Protein AF-A0AAN8WK18-F1 (afdb_monomer)

Foldseek 3Di:
DLVVLLVLQLVLLLQLFFFLQSVLQALQLQQDQDQALVSLVRGGPCSVVPSVVSCVVVVVVVNDCVVNVVSVVVLSVQVSQLRDPPDCDPPPCVQFFRHVQQVLLCSFAALQSGSAQSGRGTSPVCVVVVRHDGDDPPADGGTGHPPHDLFQFSVCSRPVSVVVLQVCLVPDPDVVQSVLSRTAHVQDDVPAPRNGDSVPRDGDGDDDDRPDQDWFVVLVVLLVLLLVLLVVLVVLVPPDPPDDPVLVVVSVVLSSLSSRLNRVLSVDDVCSLVSLLVSLVVQLVCCVVPNRPDPVSSVSNNVSSVVVNVCSVPPVCNTDPPPDD

Radius of gyration: 22.49 Å; Cα contacts (8 Å, |Δi|>4): 413; chains: 1; bounding box: 60×43×59 Å

Organism: Halocaridina rubra (NCBI:txid373956)

Secondary structure (DSSP, 8-state):
-HHHHHHHHHHHHHHHHHSHHHHHHHHHHHT-SS-SGGGGG---GGGHHHHGGGGHHHHHTT--HHHHHHHHHHHHHHHHHHS-SS----GGGGGTB--HHHHHHHTB-STTTTT----SSBTHHHHHTT---PPPTTPPPPBS-SS------HHHHHHHHHHHHHHHHHTSSSHHHHHHHHHS-TT--TTS-TT--GGGS----SPP--------HHHHHHHHHHHHHHHHHHHHHTT-TTS-HHHHHHHHHHHHHHHHHHHHHHH--TTHHHHHHHHHHHHHHHHHHS--S-HHHHHHHHHHHHHHHHHHHH-GGGTS-----

Nearest PDB structures (foldseek):
  3kav-assembly1_A  TM=7.069E-01  e=5.601E-01  Pseudomonas aeruginosa
  3kaw-assembly1_A  TM=7.123E-01  e=1.468E+00  Pseudomonas aeruginosa
  5fig-assembly2_F-2  TM=6.878E-01  e=2.317E+00  Bacillus subtilis
  4zsz-assembly1_A  TM=7.234E-01  e=2.838E+00  Aquifex aeolicus VF5
  4zsx-assembly1_B  TM=6.504E-01  e=2.203E+00  Aquifex aeolicus VF5

Structure (mmCIF, N/CA/C/O backbone):
data_AF-A0AAN8WK18-F1
#
_entry.id   AF-A0AAN8WK18-F1
#
loop_
_atom_site.group_PDB
_atom_site.id
_atom_site.type_symbol
_atom_site.label_atom_id
_atom_site.label_alt_id
_atom_site.label_comp_id
_atom_site.label_asym_id
_atom_site.label_entity_id
_atom_site.label_seq_id
_atom_site.pdbx_PDB_ins_code
_atom_site.Cartn_x
_atom_site.Cartn_y
_atom_site.Cartn_z
_atom_site.occupancy
_atom_site.B_iso_or_equiv
_atom_site.auth_seq_id
_atom_site.auth_comp_id
_atom_site.auth_asym_id
_atom_site.auth_atom_id
_atom_site.pdbx_PDB_model_num
ATOM 1 N N . MET A 1 1 ? -25.061 -7.522 -7.056 1.00 82.50 1 MET A N 1
ATOM 2 C CA . MET A 1 1 ? -23.681 -8.014 -7.267 1.00 82.50 1 MET A CA 1
ATOM 3 C C . MET A 1 1 ? -22.641 -7.075 -6.679 1.00 82.50 1 MET A C 1
ATOM 5 O O . MET A 1 1 ? -22.020 -7.495 -5.720 1.00 82.50 1 MET A O 1
ATOM 9 N N . VAL A 1 2 ? -22.510 -5.818 -7.133 1.00 87.38 2 VAL A N 1
ATOM 10 C CA . VAL A 1 2 ? -21.550 -4.841 -6.555 1.00 87.38 2 VAL A CA 1
ATOM 11 C C . VAL A 1 2 ? -21.625 -4.771 -5.025 1.00 87.38 2 VAL A C 1
ATOM 13 O O . VAL A 1 2 ? -20.611 -4.943 -4.373 1.00 87.38 2 VAL A O 1
ATOM 16 N N . VAL A 1 3 ? -22.829 -4.650 -4.455 1.00 92.56 3 VAL A N 1
ATOM 17 C CA . VAL A 1 3 ? -23.047 -4.630 -2.994 1.00 92.56 3 VAL A CA 1
ATOM 18 C C . VAL A 1 3 ? -22.490 -5.875 -2.285 1.00 92.56 3 VAL A C 1
ATOM 20 O O . VAL A 1 3 ? -21.873 -5.754 -1.238 1.00 92.56 3 VAL A O 1
ATOM 23 N N . LEU A 1 4 ? -22.671 -7.072 -2.856 1.00 92.31 4 LEU A N 1
ATOM 24 C CA . LEU A 1 4 ? -22.190 -8.322 -2.250 1.00 92.31 4 LEU A CA 1
ATOM 25 C C . LEU A 1 4 ? -20.666 -8.446 -2.328 1.00 92.31 4 LEU A C 1
ATOM 27 O O . LEU A 1 4 ? -20.038 -8.936 -1.395 1.00 92.31 4 LEU A O 1
ATOM 31 N N . VAL A 1 5 ? -20.067 -8.008 -3.438 1.00 91.56 5 VAL A N 1
ATOM 32 C CA . VAL A 1 5 ? -18.609 -8.034 -3.576 1.00 91.56 5 VAL A CA 1
ATOM 33 C C . VAL A 1 5 ? -17.969 -6.953 -2.697 1.00 91.56 5 VAL A C 1
ATOM 35 O O . VAL A 1 5 ? -16.968 -7.231 -2.048 1.00 91.56 5 VAL A O 1
ATOM 38 N N . ASP A 1 6 ? -18.576 -5.769 -2.572 1.00 95.19 6 ASP A N 1
ATOM 39 C CA . ASP A 1 6 ? -18.121 -4.732 -1.635 1.00 95.19 6 ASP A CA 1
ATOM 40 C C . ASP A 1 6 ? -18.262 -5.179 -0.169 1.00 95.19 6 ASP A C 1
ATOM 42 O O . ASP A 1 6 ? -17.398 -4.889 0.650 1.00 95.19 6 ASP A O 1
ATOM 46 N N . PHE A 1 7 ? -19.281 -5.981 0.156 1.00 95.62 7 PHE A N 1
ATOM 47 C CA . PHE A 1 7 ? -19.391 -6.629 1.466 1.00 95.62 7 PHE A CA 1
ATOM 48 C C . PHE A 1 7 ? -18.229 -7.599 1.739 1.00 95.62 7 PHE A C 1
ATOM 50 O O . PHE A 1 7 ? -17.657 -7.593 2.828 1.00 95.62 7 PHE A O 1
ATOM 57 N N . GLY A 1 8 ? -17.836 -8.406 0.745 1.00 94.56 8 GLY A N 1
ATOM 58 C CA . GLY A 1 8 ? -16.630 -9.239 0.831 1.00 94.56 8 GLY A CA 1
ATOM 59 C C . GLY A 1 8 ? -15.359 -8.401 1.017 1.00 94.56 8 GLY A C 1
ATOM 60 O O . GLY A 1 8 ? -14.510 -8.741 1.843 1.00 94.56 8 GLY A O 1
ATOM 61 N N . PHE A 1 9 ? -15.263 -7.266 0.315 1.00 94.81 9 PHE A N 1
ATOM 62 C CA . PHE A 1 9 ? -14.180 -6.301 0.502 1.00 94.81 9 PHE A CA 1
ATOM 63 C C . PHE A 1 9 ? -14.153 -5.742 1.929 1.00 94.81 9 PHE A C 1
ATOM 65 O O . PHE A 1 9 ? -13.082 -5.728 2.526 1.00 94.81 9 PHE A O 1
ATOM 72 N N . TYR A 1 10 ? -15.294 -5.341 2.501 1.00 97.44 10 TYR A N 1
ATOM 73 C CA . TYR A 1 10 ? -15.369 -4.829 3.875 1.00 97.44 10 TYR A CA 1
ATOM 74 C C . TYR A 1 10 ? -14.761 -5.815 4.879 1.00 97.44 10 TYR A C 1
ATOM 76 O O . TYR A 1 10 ? -13.916 -5.433 5.685 1.00 97.44 10 TYR A O 1
ATOM 84 N N . TRP A 1 11 ? -15.128 -7.098 4.801 1.00 97.69 11 TRP A N 1
ATOM 85 C CA . TRP A 1 11 ? -14.583 -8.113 5.707 1.00 97.69 11 TRP A CA 1
ATOM 86 C C . TRP A 1 11 ? -13.100 -8.376 5.485 1.00 97.69 11 TRP A C 1
ATOM 88 O O . TRP A 1 11 ? -12.358 -8.525 6.455 1.00 97.69 11 TRP A O 1
ATOM 98 N N . PHE A 1 12 ? -12.659 -8.396 4.227 1.00 96.38 12 PHE A N 1
ATOM 99 C CA . PHE A 1 12 ? -11.240 -8.496 3.914 1.00 96.38 12 PHE A CA 1
ATOM 100 C C . PHE A 1 12 ? -10.449 -7.314 4.485 1.00 96.38 12 PHE A C 1
ATOM 102 O O . PHE A 1 12 ? -9.386 -7.497 5.081 1.00 96.38 12 PHE A O 1
ATOM 109 N N . HIS A 1 13 ? -10.968 -6.103 4.310 1.00 97.50 13 HIS A N 1
A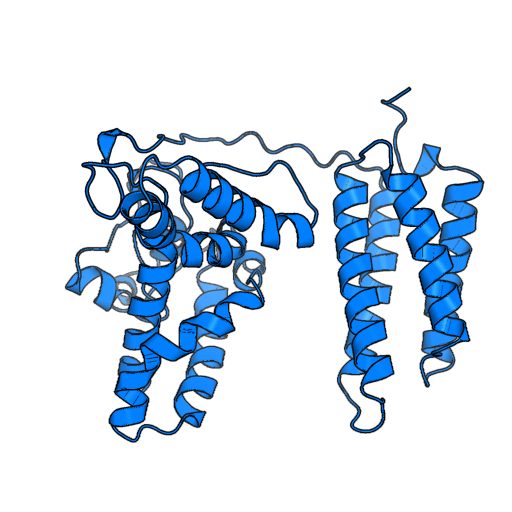TOM 110 C CA . HIS A 1 13 ? -10.314 -4.884 4.743 1.00 97.50 13 HIS A CA 1
ATOM 111 C C . HIS A 1 13 ? -10.273 -4.788 6.267 1.00 97.50 13 HIS A C 1
ATOM 113 O O . HIS A 1 13 ? -9.202 -4.602 6.830 1.00 97.50 13 HIS A O 1
ATOM 119 N N . ARG A 1 14 ? -11.389 -5.066 6.946 1.00 98.25 14 ARG A N 1
ATOM 120 C CA . ARG A 1 14 ? -11.438 -5.185 8.407 1.00 98.25 14 ARG A CA 1
ATOM 121 C C . ARG A 1 14 ? -10.433 -6.207 8.933 1.00 98.25 14 ARG A C 1
ATOM 123 O O . ARG A 1 14 ? -9.649 -5.901 9.826 1.00 98.25 14 ARG A O 1
ATOM 130 N N . ALA A 1 15 ? -10.398 -7.406 8.351 1.00 98.06 15 ALA A N 1
ATOM 131 C CA . ALA A 1 15 ? -9.419 -8.421 8.727 1.00 98.06 15 ALA A CA 1
ATOM 132 C C . ALA A 1 15 ? -7.975 -7.950 8.477 1.00 98.06 15 ALA A C 1
ATOM 134 O O . ALA A 1 15 ? -7.084 -8.270 9.254 1.00 98.06 15 ALA A O 1
ATOM 135 N N . SER A 1 16 ? -7.744 -7.141 7.442 1.00 97.75 16 SER A N 1
ATOM 136 C CA . SER A 1 16 ? -6.437 -6.541 7.151 1.00 97.75 16 SER A CA 1
ATOM 137 C C . SER A 1 16 ? -5.967 -5.516 8.180 1.00 97.75 16 SER A C 1
ATOM 139 O O . SER A 1 16 ? -4.784 -5.211 8.196 1.00 97.75 16 SER A O 1
ATOM 141 N N . HIS A 1 17 ? -6.843 -5.026 9.052 1.00 97.69 17 HIS A N 1
ATOM 142 C CA . HIS A 1 17 ? -6.483 -4.168 10.186 1.00 97.69 17 HIS A CA 1
ATOM 143 C C . HIS A 1 17 ? -6.485 -4.937 11.515 1.00 97.69 17 HIS A C 1
ATOM 145 O O . HIS A 1 17 ? -5.613 -4.738 12.357 1.00 97.69 17 HIS A O 1
ATOM 151 N N . GLU A 1 18 ? -7.393 -5.903 11.677 1.00 97.75 18 GLU A N 1
ATOM 152 C CA . GLU A 1 18 ? -7.595 -6.622 12.943 1.00 97.75 18 GLU A CA 1
ATOM 153 C C . GLU A 1 18 ? -6.814 -7.951 13.055 1.00 97.75 18 GLU A C 1
ATOM 155 O O . GLU A 1 18 ? -6.839 -8.583 14.112 1.00 97.75 18 GLU A O 1
ATOM 160 N N . ILE A 1 19 ? -6.105 -8.396 12.010 1.00 97.94 19 ILE A N 1
ATOM 161 C CA . ILE A 1 19 ? -5.273 -9.618 11.998 1.00 97.94 19 ILE A CA 1
ATOM 162 C C . ILE A 1 19 ? -3.821 -9.248 11.685 1.00 97.94 19 ILE A C 1
ATOM 164 O O . ILE A 1 19 ? -3.534 -8.728 10.608 1.00 97.94 19 ILE A O 1
ATOM 168 N N . MET A 1 20 ? -2.885 -9.583 12.581 1.00 97.38 20 MET A N 1
ATOM 169 C CA . MET A 1 20 ? -1.475 -9.170 12.497 1.00 97.38 20 MET A CA 1
ATOM 170 C C . MET A 1 20 ? -0.812 -9.516 11.159 1.00 97.38 20 MET A C 1
ATOM 172 O O . MET A 1 20 ? -0.135 -8.667 10.583 1.00 97.38 20 MET A O 1
ATOM 176 N N . ILE A 1 21 ? -0.993 -10.734 10.635 1.00 96.31 21 ILE A N 1
ATOM 177 C CA . ILE A 1 21 ? -0.343 -11.122 9.372 1.00 96.31 21 ILE A CA 1
ATOM 178 C C . ILE A 1 21 ? -0.911 -10.377 8.156 1.00 96.31 21 ILE A C 1
ATOM 180 O O . ILE A 1 21 ? -0.169 -10.059 7.228 1.00 96.31 21 ILE A O 1
ATOM 184 N N . LEU A 1 22 ? -2.211 -10.067 8.166 1.00 97.38 22 LEU A N 1
ATOM 185 C CA . LEU A 1 22 ? -2.843 -9.312 7.087 1.00 97.38 22 LEU A CA 1
ATOM 186 C C . LEU A 1 22 ? -2.483 -7.829 7.194 1.00 97.38 22 LEU A C 1
ATOM 188 O O . LEU A 1 22 ? -2.150 -7.217 6.180 1.00 97.38 22 LEU A O 1
ATOM 192 N N . TRP A 1 23 ? -2.422 -7.289 8.413 1.00 97.56 23 TRP A N 1
ATOM 193 C CA . TRP A 1 23 ? -1.908 -5.949 8.676 1.00 97.56 23 TRP A CA 1
ATOM 194 C C . TRP A 1 23 ? -0.456 -5.796 8.241 1.00 97.56 23 TRP A C 1
ATOM 196 O O . TRP A 1 23 ? -0.131 -4.824 7.569 1.00 97.56 23 TRP A O 1
ATOM 206 N N . ALA A 1 24 ? 0.407 -6.779 8.507 1.00 96.25 24 ALA A N 1
ATOM 207 C CA . ALA A 1 24 ? 1.808 -6.743 8.086 1.00 96.25 24 ALA A CA 1
ATOM 208 C C . ALA A 1 24 ? 1.987 -6.548 6.566 1.00 96.25 24 ALA A C 1
ATOM 210 O O . ALA A 1 24 ? 2.988 -5.976 6.126 1.00 96.25 24 ALA A O 1
ATOM 211 N N . ILE A 1 25 ? 1.003 -6.987 5.780 1.00 95.56 25 ILE A N 1
ATOM 212 C CA . ILE A 1 25 ? 0.939 -6.829 4.324 1.00 95.56 25 ILE A CA 1
ATOM 213 C C . ILE A 1 25 ? 0.237 -5.520 3.944 1.00 95.56 25 ILE A C 1
ATOM 215 O O . ILE A 1 25 ? 0.695 -4.794 3.061 1.00 95.56 25 ILE A O 1
ATOM 219 N N . HIS A 1 26 ? -0.882 -5.216 4.597 1.00 96.81 26 HIS A N 1
ATOM 220 C CA . HIS A 1 26 ? -1.735 -4.081 4.265 1.00 96.81 26 HIS A CA 1
ATOM 221 C C . HIS A 1 26 ? -1.141 -2.732 4.689 1.00 96.81 26 HIS A C 1
ATOM 223 O O . HIS A 1 26 ? -1.307 -1.746 3.976 1.00 96.81 26 HIS A O 1
ATOM 229 N N . GLN A 1 27 ? -0.360 -2.694 5.770 1.00 96.31 27 GLN A N 1
ATOM 230 C CA . GLN A 1 27 ? 0.292 -1.494 6.306 1.00 96.31 27 GLN A CA 1
ATOM 231 C C . GLN A 1 27 ? 1.123 -0.726 5.271 1.00 96.31 27 GLN A C 1
ATOM 233 O O . GLN A 1 27 ? 1.235 0.491 5.372 1.00 96.31 27 GLN A O 1
ATOM 238 N N . VAL A 1 28 ? 1.630 -1.390 4.222 1.00 95.69 28 VAL A N 1
ATOM 239 C CA . VAL A 1 28 ? 2.312 -0.722 3.100 1.00 95.69 28 VAL A CA 1
ATOM 240 C C . VAL A 1 28 ? 1.459 0.420 2.543 1.00 95.69 28 VAL A C 1
ATOM 242 O O . VAL A 1 28 ? 1.994 1.474 2.220 1.00 95.69 28 VAL A O 1
ATOM 245 N N . HIS A 1 29 ? 0.142 0.243 2.488 1.00 95.75 29 HIS A N 1
ATOM 246 C CA . HIS A 1 29 ? -0.813 1.266 2.076 1.00 95.75 29 HIS A CA 1
ATOM 247 C C . HIS A 1 29 ? -0.905 2.440 3.062 1.00 95.75 29 HIS A C 1
ATOM 249 O O . HIS A 1 29 ? -0.938 3.599 2.655 1.00 95.75 29 HIS A O 1
ATOM 255 N N . HIS A 1 30 ? -0.863 2.146 4.361 1.00 95.94 30 HIS A N 1
ATOM 256 C CA . HIS A 1 30 ? -1.010 3.120 5.446 1.00 95.94 30 HIS A CA 1
ATOM 257 C C . HIS A 1 30 ? 0.281 3.834 5.848 1.00 95.94 30 HIS A C 1
ATOM 259 O O . HIS A 1 30 ? 0.226 4.868 6.494 1.00 95.94 30 HIS A O 1
ATOM 265 N N . THR A 1 31 ? 1.451 3.325 5.468 1.00 93.62 31 THR A N 1
ATOM 266 C CA . THR A 1 31 ? 2.756 3.893 5.869 1.00 93.62 31 THR A CA 1
ATOM 267 C C . THR A 1 31 ? 3.070 5.271 5.286 1.00 93.62 31 THR A C 1
ATOM 269 O O . THR A 1 31 ? 4.119 5.821 5.607 1.00 93.62 31 THR A O 1
ATOM 272 N N . SER A 1 32 ? 2.250 5.828 4.391 1.00 91.69 32 SER A N 1
ATOM 273 C CA . SER A 1 32 ? 2.487 7.182 3.879 1.00 91.69 32 SER A CA 1
ATOM 274 C C . SER A 1 32 ? 2.138 8.209 4.946 1.00 91.69 32 SER A C 1
ATOM 276 O O . SER A 1 32 ? 1.024 8.200 5.459 1.00 91.69 32 SER A O 1
ATOM 278 N N . GLU A 1 33 ? 3.078 9.095 5.258 1.00 91.50 33 GLU A N 1
ATOM 279 C CA . GLU A 1 33 ? 2.846 10.207 6.189 1.00 91.50 33 GLU A CA 1
ATOM 280 C C . GLU A 1 33 ? 2.206 11.411 5.482 1.00 91.50 33 GLU A C 1
ATOM 282 O O . GLU A 1 33 ? 1.573 12.235 6.131 1.00 91.50 33 GLU A O 1
ATOM 287 N N . ASP A 1 34 ? 2.295 11.459 4.149 1.00 89.50 34 ASP A N 1
ATOM 288 C CA . ASP A 1 34 ? 1.541 12.381 3.300 1.00 89.50 34 ASP A CA 1
ATOM 289 C C . ASP A 1 34 ? 0.261 11.712 2.791 1.00 89.50 34 ASP A C 1
ATOM 291 O O . ASP A 1 34 ? 0.303 10.571 2.312 1.00 89.50 34 ASP A O 1
ATOM 295 N N . PHE A 1 35 ? -0.867 12.429 2.807 1.00 91.75 35 PHE A N 1
ATOM 296 C CA . PHE A 1 35 ? -2.148 11.913 2.318 1.00 91.75 35 PHE A CA 1
ATOM 297 C C . PHE A 1 35 ? -2.553 12.537 0.977 1.00 91.75 35 PHE A C 1
ATOM 299 O O . PHE A 1 35 ? -3.085 13.644 0.893 1.00 91.75 35 PHE A O 1
ATOM 306 N N . SER A 1 36 ? -2.307 11.799 -0.106 1.00 92.81 36 SER A N 1
ATOM 307 C CA . SER A 1 36 ? -2.578 12.226 -1.485 1.00 92.81 36 SER A CA 1
ATOM 308 C C . SER A 1 36 ? -3.087 11.072 -2.347 1.00 92.81 36 SER A C 1
ATOM 310 O O . SER A 1 36 ? -3.011 9.912 -1.946 1.00 92.81 36 SER A O 1
ATOM 312 N N . LEU A 1 37 ? -3.529 11.369 -3.575 1.00 92.31 37 LEU A N 1
ATOM 313 C CA . LEU A 1 37 ? -4.042 10.358 -4.510 1.00 92.31 37 LEU A CA 1
ATOM 314 C C . LEU A 1 37 ? -3.025 9.234 -4.781 1.00 92.31 37 LEU A C 1
ATOM 316 O O . LEU A 1 37 ? -3.411 8.098 -5.043 1.00 92.31 37 LEU A O 1
ATOM 320 N N . ALA A 1 38 ? -1.723 9.529 -4.673 1.00 88.94 38 ALA A N 1
ATOM 321 C CA . ALA A 1 38 ? -0.657 8.545 -4.846 1.00 88.94 38 ALA A CA 1
ATOM 322 C C . ALA A 1 38 ? -0.690 7.434 -3.780 1.00 88.94 38 ALA A C 1
ATOM 324 O O . ALA A 1 38 ? -0.309 6.299 -4.072 1.00 88.94 38 ALA A O 1
ATOM 325 N N . VAL A 1 39 ? -1.196 7.723 -2.574 1.00 88.69 39 VAL A N 1
ATOM 326 C CA . VAL A 1 39 ? -1.393 6.722 -1.508 1.00 88.69 39 VAL A CA 1
ATOM 327 C C . VAL A 1 39 ? -2.355 5.628 -1.966 1.00 88.69 39 VAL A C 1
ATOM 329 O O . VAL A 1 39 ? -2.104 4.449 -1.715 1.00 88.69 39 VAL A O 1
ATOM 332 N N . GLY A 1 40 ? -3.382 5.994 -2.740 1.00 85.81 40 GLY A N 1
ATOM 333 C CA . GLY A 1 40 ? -4.345 5.060 -3.324 1.00 85.81 40 GLY A CA 1
ATOM 334 C C . GLY A 1 40 ? -3.738 4.037 -4.292 1.00 85.81 40 GLY A C 1
ATOM 335 O O . GLY A 1 40 ? -4.382 3.046 -4.609 1.00 85.81 40 GLY A O 1
ATOM 336 N N . LEU A 1 41 ? -2.502 4.244 -4.759 1.00 85.06 41 LEU A N 1
ATOM 337 C CA . LEU A 1 41 ? -1.786 3.307 -5.635 1.00 85.06 41 LEU A CA 1
ATOM 338 C C . LEU A 1 41 ? -0.785 2.426 -4.873 1.00 85.06 41 LEU A C 1
ATOM 340 O O . LEU A 1 41 ? -0.201 1.499 -5.442 1.00 85.06 41 LEU A O 1
ATOM 344 N N . ARG A 1 42 ? -0.568 2.698 -3.584 1.00 88.94 42 ARG A N 1
ATOM 345 C CA . ARG A 1 42 ? 0.434 2.025 -2.761 1.00 88.94 42 ARG A CA 1
ATOM 346 C C . ARG A 1 42 ? -0.149 0.755 -2.145 1.00 88.94 42 ARG A C 1
ATOM 348 O O . ARG A 1 42 ? -0.689 0.784 -1.048 1.00 88.94 42 ARG A O 1
ATOM 355 N N . HIS A 1 43 ? 0.004 -0.375 -2.829 1.00 89.19 43 HIS A N 1
ATOM 356 C CA . HIS A 1 43 ? -0.437 -1.682 -2.331 1.00 89.19 43 HIS A CA 1
ATOM 357 C C . HIS A 1 43 ? 0.704 -2.695 -2.286 1.00 89.19 43 HIS A C 1
ATOM 359 O O . HIS A 1 43 ? 1.609 -2.683 -3.122 1.00 89.19 43 HIS A O 1
ATOM 365 N N . SER A 1 44 ? 0.643 -3.619 -1.326 1.00 91.88 44 SER A N 1
ATOM 366 C CA . SER A 1 44 ? 1.516 -4.790 -1.345 1.00 91.88 44 SER A CA 1
ATOM 367 C C . SER A 1 44 ? 1.052 -5.781 -2.422 1.00 91.88 44 SER A C 1
ATOM 369 O O . SER A 1 44 ? -0.140 -6.100 -2.481 1.00 91.88 44 SER A O 1
ATOM 371 N N . PRO A 1 45 ? 1.963 -6.352 -3.235 1.00 87.81 45 PRO A N 1
ATOM 372 C CA . PRO A 1 45 ? 1.603 -7.420 -4.166 1.00 87.81 45 PRO A CA 1
ATOM 373 C C . PRO A 1 45 ? 1.084 -8.676 -3.446 1.00 87.81 45 PRO A C 1
ATOM 375 O O . PRO A 1 45 ? 0.306 -9.435 -4.026 1.00 87.81 45 PRO A O 1
ATOM 378 N N . LEU A 1 46 ? 1.451 -8.879 -2.173 1.00 90.81 46 LEU A N 1
ATOM 379 C CA . LEU A 1 46 ? 1.032 -10.038 -1.379 1.00 90.81 46 LEU A CA 1
ATOM 380 C C . LEU A 1 46 ? -0.439 -9.970 -0.952 1.00 90.81 46 LEU A C 1
ATOM 382 O O . LEU A 1 46 ? -1.022 -10.999 -0.620 1.00 90.81 46 LEU A O 1
ATOM 386 N N . GLN A 1 47 ? -1.070 -8.793 -1.007 1.00 88.88 47 GLN A N 1
ATOM 387 C CA . GLN A 1 47 ? -2.448 -8.595 -0.549 1.00 88.88 47 GLN A CA 1
ATOM 388 C C . GLN A 1 47 ? -3.447 -9.521 -1.277 1.00 88.88 47 GLN A C 1
ATOM 390 O O . GLN A 1 47 ? -4.400 -10.020 -0.678 1.00 88.88 47 GLN A O 1
ATOM 395 N N . ARG A 1 48 ? -3.191 -9.829 -2.558 1.00 84.88 48 ARG A N 1
ATOM 396 C CA . ARG A 1 48 ? -4.042 -10.710 -3.381 1.00 84.88 48 ARG A CA 1
ATOM 397 C C . ARG A 1 48 ? -3.979 -12.188 -2.986 1.00 84.88 48 ARG A C 1
ATOM 399 O O . ARG A 1 48 ? -4.919 -12.920 -3.281 1.00 84.88 48 ARG A O 1
ATOM 406 N N . LEU A 1 49 ? -2.915 -12.629 -2.310 1.00 88.56 49 LEU A N 1
ATOM 407 C CA . LEU A 1 49 ? -2.773 -14.024 -1.870 1.00 88.56 49 LEU A CA 1
ATOM 408 C C . LEU A 1 49 ? -3.768 -14.394 -0.763 1.00 88.56 49 LEU A C 1
ATOM 410 O O . LEU A 1 49 ? -4.063 -15.572 -0.582 1.00 88.56 49 LEU A O 1
ATOM 414 N N . PHE A 1 50 ? -4.300 -13.397 -0.053 1.00 90.44 50 PHE A N 1
ATOM 415 C CA . PHE A 1 50 ? -5.177 -13.597 1.101 1.00 90.44 50 PHE A CA 1
ATOM 416 C C . PHE A 1 50 ? -6.618 -13.139 0.856 1.00 90.44 50 PHE A C 1
ATOM 418 O O . PHE A 1 50 ? -7.537 -13.640 1.500 1.00 90.44 50 PHE A O 1
ATOM 425 N N . SER A 1 51 ? -6.846 -12.218 -0.085 1.00 89.44 51 SER A N 1
ATOM 426 C CA . SER A 1 51 ? -8.170 -11.619 -0.279 1.00 89.44 51 SER A CA 1
ATOM 427 C C . SER A 1 51 ? -9.221 -12.590 -0.825 1.00 89.44 51 SER A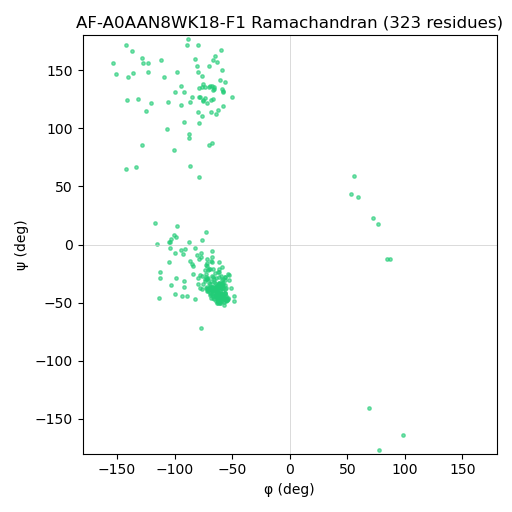 C 1
ATOM 429 O O . SER A 1 51 ? -10.391 -12.462 -0.476 1.00 89.44 51 SER A O 1
ATOM 431 N N . TRP A 1 52 ? -8.832 -13.582 -1.635 1.00 88.81 52 TRP A N 1
ATOM 432 C CA . TRP A 1 52 ? -9.763 -14.516 -2.293 1.00 88.81 52 TRP A CA 1
ATOM 433 C C . TRP A 1 52 ? -10.646 -15.302 -1.310 1.00 88.81 52 TRP A C 1
ATOM 435 O O . TRP A 1 52 ? -11.793 -15.605 -1.635 1.00 88.81 52 TRP A O 1
ATOM 445 N N . VAL A 1 53 ? -10.149 -15.578 -0.097 1.00 92.25 53 VAL A N 1
ATOM 446 C CA . VAL A 1 53 ? -10.871 -16.332 0.942 1.00 92.25 53 VAL A CA 1
ATOM 447 C C . VAL A 1 53 ? -12.185 -15.642 1.320 1.00 92.25 53 VAL A C 1
ATOM 449 O O . VAL A 1 53 ? -13.208 -16.301 1.497 1.00 92.25 53 VAL A O 1
ATOM 452 N N . PHE A 1 54 ? -12.193 -14.308 1.356 1.00 92.19 54 PHE A N 1
ATOM 453 C CA . PHE A 1 54 ? -13.362 -13.500 1.722 1.00 92.19 54 PHE A CA 1
ATOM 454 C C . PHE A 1 54 ? -14.456 -13.495 0.647 1.00 92.19 54 PHE A C 1
ATOM 456 O O . PHE A 1 54 ? -15.590 -13.101 0.914 1.00 92.19 54 PHE A O 1
ATOM 463 N N . TYR A 1 55 ? -14.142 -13.978 -0.555 1.00 91.25 55 TYR A N 1
ATOM 464 C CA . TYR A 1 55 ? -15.083 -14.098 -1.666 1.00 91.25 55 TYR A CA 1
ATOM 465 C C . TYR A 1 55 ? -15.549 -15.544 -1.897 1.00 91.25 55 TYR A C 1
ATOM 467 O O . TYR A 1 55 ? -16.427 -15.768 -2.731 1.00 91.25 55 TYR A O 1
ATOM 475 N N . LEU A 1 56 ? -15.036 -16.528 -1.144 1.00 92.00 56 LEU A N 1
ATOM 476 C CA . LEU A 1 56 ? -15.472 -17.926 -1.247 1.00 92.00 56 LEU A CA 1
ATOM 477 C C . LEU A 1 56 ? -16.978 -18.128 -1.038 1.00 92.00 56 LEU A C 1
ATOM 479 O O . LEU A 1 56 ? -17.565 -18.873 -1.824 1.00 92.00 56 LEU A O 1
ATOM 483 N N . PRO A 1 57 ? -17.651 -17.461 -0.075 1.00 92.38 57 PRO A N 1
ATOM 484 C CA . PRO A 1 57 ? -19.102 -17.580 0.045 1.00 92.38 57 PRO A CA 1
ATOM 485 C C . PRO A 1 57 ? -19.833 -17.166 -1.238 1.00 92.38 57 PRO A C 1
ATOM 487 O O . PRO A 1 57 ? -20.797 -17.811 -1.635 1.00 92.38 57 PRO A O 1
ATOM 490 N N . LEU A 1 58 ? -19.343 -16.136 -1.937 1.00 91.00 58 LEU A N 1
ATOM 491 C CA . LEU A 1 58 ? -19.920 -15.689 -3.207 1.00 91.00 58 LEU A CA 1
ATOM 492 C C . LEU A 1 58 ? -19.693 -16.718 -4.321 1.00 91.00 58 LEU A C 1
ATOM 494 O O . LEU A 1 58 ? -20.596 -16.963 -5.120 1.00 91.00 58 LEU A O 1
ATOM 498 N N . ALA A 1 59 ? -18.519 -17.353 -4.345 1.00 89.88 59 ALA A N 1
ATOM 499 C CA . ALA A 1 59 ? -18.221 -18.430 -5.285 1.00 89.88 59 ALA A CA 1
ATOM 500 C C . ALA A 1 59 ? -19.141 -19.646 -5.072 1.00 89.88 59 ALA A C 1
ATOM 502 O O . ALA A 1 59 ? -19.645 -20.206 -6.043 1.00 89.88 59 ALA A O 1
ATOM 503 N N . LEU A 1 60 ? -19.427 -20.013 -3.816 1.00 92.19 60 LEU A N 1
ATOM 504 C CA . LEU A 1 60 ? -20.364 -21.094 -3.476 1.00 92.19 60 LEU A CA 1
ATOM 505 C C . LEU A 1 60 ? -21.812 -20.778 -3.877 1.00 92.19 60 LEU A C 1
ATOM 507 O O . LEU A 1 60 ? -22.563 -21.684 -4.221 1.00 92.19 60 LEU A O 1
ATOM 511 N N . LEU A 1 61 ? -22.191 -19.497 -3.892 1.00 92.00 61 LEU A N 1
ATOM 512 C CA . LEU A 1 61 ? -23.474 -19.027 -4.427 1.00 92.00 61 LEU A CA 1
ATOM 513 C C . LEU A 1 61 ? -23.517 -18.996 -5.967 1.00 92.00 61 LEU A C 1
ATOM 515 O O . LEU A 1 61 ? -24.500 -18.535 -6.545 1.00 92.00 61 LEU A O 1
ATOM 519 N N . GLY A 1 62 ? -22.460 -19.456 -6.641 1.00 91.31 62 GLY A N 1
ATOM 520 C CA . GLY A 1 62 ? -22.378 -19.505 -8.097 1.00 91.31 62 GLY A CA 1
ATOM 521 C C . GLY A 1 62 ? -22.103 -18.152 -8.753 1.00 91.31 62 GLY A C 1
ATOM 522 O O . GLY A 1 62 ? -22.334 -18.013 -9.953 1.00 91.31 62 GLY A O 1
ATOM 523 N N . ILE A 1 63 ? -21.620 -17.147 -8.008 1.00 89.12 63 ILE A N 1
ATOM 524 C CA . ILE A 1 63 ? -21.260 -15.845 -8.584 1.00 89.12 63 ILE A CA 1
ATOM 525 C C . ILE A 1 63 ? -19.968 -16.004 -9.402 1.00 89.12 63 ILE A C 1
ATOM 527 O O . ILE A 1 63 ? -18.935 -16.379 -8.840 1.00 89.12 63 ILE A O 1
ATOM 531 N N . PRO A 1 64 ? -19.976 -15.688 -10.712 1.00 88.94 64 PRO A N 1
ATOM 532 C CA . PRO A 1 64 ? -18.786 -15.821 -11.544 1.00 88.94 64 PRO A CA 1
ATOM 533 C C . PRO A 1 64 ? -17.615 -14.955 -11.062 1.00 88.94 64 PRO A C 1
ATOM 535 O O . PRO A 1 64 ? -17.786 -13.789 -10.695 1.00 88.94 64 PRO A O 1
ATOM 538 N N . SER A 1 65 ? -16.397 -15.495 -11.145 1.00 86.00 65 SER A N 1
ATOM 539 C CA . SER A 1 65 ? -15.164 -14.804 -10.734 1.00 86.00 65 SER A CA 1
ATOM 540 C C . SER A 1 65 ? -14.891 -13.518 -11.525 1.00 86.00 65 SER A C 1
ATOM 542 O O . SER A 1 65 ? -14.242 -12.606 -11.011 1.00 86.00 65 SER A O 1
ATOM 544 N N . SER A 1 66 ? -15.438 -13.392 -12.739 1.00 88.94 66 SER A N 1
ATOM 545 C CA . SER A 1 66 ? -15.370 -12.169 -13.546 1.00 88.94 66 SER A CA 1
ATOM 546 C C . SER A 1 66 ? -15.975 -10.955 -12.832 1.00 88.94 66 SER A C 1
ATOM 548 O O . SER A 1 66 ? -15.434 -9.858 -12.950 1.00 88.94 66 SER A O 1
ATOM 550 N N . TYR A 1 67 ? -17.031 -11.135 -12.031 1.00 86.00 67 TYR A N 1
ATOM 551 C CA . TYR A 1 67 ? -17.618 -10.049 -11.241 1.00 86.00 67 TYR A CA 1
ATOM 552 C C . TYR A 1 67 ? -16.709 -9.607 -10.096 1.00 86.00 67 TYR A C 1
ATOM 554 O O . TYR A 1 67 ? -16.619 -8.412 -9.823 1.00 86.00 67 TYR A O 1
ATOM 562 N N . MET A 1 68 ? -16.012 -10.547 -9.452 1.00 82.62 68 MET A N 1
ATOM 563 C CA . MET A 1 68 ? -15.011 -10.222 -8.434 1.00 82.62 68 MET A CA 1
ATOM 564 C C . MET A 1 68 ? -13.869 -9.412 -9.054 1.00 82.62 68 MET A C 1
ATOM 566 O O . MET A 1 68 ? -13.505 -8.365 -8.527 1.00 82.62 68 MET A O 1
ATOM 570 N N . LEU A 1 69 ? -13.347 -9.852 -10.202 1.00 85.12 69 LEU A N 1
ATOM 571 C CA . LEU A 1 69 ? -12.284 -9.143 -10.917 1.00 85.12 69 LEU A CA 1
ATOM 572 C C . LEU A 1 69 ? -12.724 -7.737 -11.343 1.00 85.12 69 LEU A C 1
ATOM 574 O O . LEU A 1 69 ? -12.000 -6.775 -11.095 1.00 85.12 69 LEU A O 1
ATOM 578 N N . ALA A 1 70 ? -13.919 -7.600 -11.923 1.00 86.69 70 ALA A N 1
ATOM 579 C CA . ALA A 1 70 ? -14.470 -6.304 -12.314 1.00 86.69 70 ALA A CA 1
ATOM 580 C C . ALA A 1 70 ? -14.657 -5.374 -11.106 1.00 86.69 70 ALA A C 1
ATOM 582 O O . ALA A 1 70 ? -14.289 -4.201 -11.162 1.00 86.69 70 ALA A O 1
ATOM 583 N N . HIS A 1 71 ? -15.175 -5.902 -9.994 1.00 85.19 71 HIS A N 1
ATOM 584 C CA . HIS A 1 71 ? -15.339 -5.134 -8.767 1.00 85.19 71 HIS A CA 1
ATOM 585 C C . HIS A 1 71 ? -14.002 -4.677 -8.192 1.00 85.19 71 HIS A C 1
ATOM 587 O O . HIS A 1 71 ? -13.899 -3.520 -7.817 1.00 85.19 71 HIS A O 1
ATOM 593 N N . VAL A 1 72 ? -12.977 -5.536 -8.142 1.00 82.81 72 VAL A N 1
ATOM 594 C CA . VAL A 1 72 ? -11.641 -5.144 -7.659 1.00 82.81 72 VAL A CA 1
ATOM 595 C C . VAL A 1 72 ? -11.121 -3.937 -8.441 1.00 82.81 72 VAL A C 1
ATOM 597 O O . VAL A 1 72 ? -10.648 -2.985 -7.830 1.00 82.81 72 VAL A O 1
ATOM 600 N N . GLN A 1 73 ? -11.271 -3.925 -9.769 1.00 86.75 73 GLN A N 1
ATOM 601 C CA . GLN A 1 73 ? -10.850 -2.779 -10.582 1.00 86.75 73 GLN A CA 1
ATOM 602 C C . GLN A 1 73 ? -11.687 -1.529 -10.302 1.00 86.75 73 GLN A C 1
ATOM 604 O O . GLN A 1 73 ? -11.140 -0.446 -10.105 1.00 86.75 73 GLN A O 1
ATOM 609 N N . PHE A 1 74 ? -13.012 -1.672 -10.240 1.00 87.94 74 PHE A N 1
ATOM 610 C CA . PHE A 1 74 ? -13.906 -0.552 -9.944 1.00 87.94 74 PHE A CA 1
ATOM 611 C C . PHE A 1 74 ? -13.647 0.040 -8.553 1.00 87.94 74 PHE A C 1
ATOM 613 O O . PHE A 1 74 ? -13.609 1.253 -8.387 1.00 87.94 74 PHE A O 1
ATOM 620 N N . ASN A 1 75 ? -13.425 -0.818 -7.565 1.00 88.25 75 ASN A N 1
ATOM 621 C CA . ASN A 1 75 ? -13.156 -0.452 -6.187 1.00 88.25 75 ASN A CA 1
ATOM 622 C C . ASN A 1 75 ? -11.793 0.250 -6.046 1.00 88.25 75 ASN A C 1
ATOM 624 O O . ASN A 1 75 ? -11.723 1.236 -5.325 1.00 88.25 75 ASN A O 1
ATOM 628 N N . ILE A 1 76 ? -10.755 -0.147 -6.796 1.00 86.06 76 ILE A N 1
ATOM 629 C CA . ILE A 1 76 ? -9.483 0.602 -6.867 1.00 86.06 76 ILE A CA 1
ATOM 630 C C . ILE A 1 76 ? -9.710 2.014 -7.424 1.00 86.06 76 ILE A C 1
ATOM 632 O O . ILE A 1 76 ? -9.257 2.995 -6.836 1.00 86.06 76 ILE A O 1
ATOM 636 N N . VAL A 1 77 ? -10.437 2.138 -8.539 1.00 89.00 77 VAL A N 1
ATOM 637 C CA . VAL A 1 77 ? -10.728 3.447 -9.150 1.00 89.00 77 VAL A CA 1
ATOM 638 C C . VAL A 1 77 ? -11.550 4.321 -8.203 1.00 89.00 77 VAL A C 1
ATOM 640 O O . VAL A 1 77 ? -11.238 5.498 -8.021 1.00 89.00 77 VAL A O 1
ATOM 643 N N . PHE A 1 78 ? -12.567 3.745 -7.561 1.00 91.88 78 PHE A N 1
ATOM 644 C CA . PHE A 1 78 ? -13.378 4.440 -6.570 1.00 91.88 78 PHE A CA 1
ATOM 645 C C . PHE A 1 78 ? -12.550 4.848 -5.348 1.00 91.88 78 PHE A C 1
ATOM 647 O O . PHE A 1 78 ? -12.671 5.966 -4.875 1.00 91.88 78 PHE A O 1
ATOM 654 N N . GLN A 1 79 ? -11.678 3.996 -4.826 1.00 91.56 79 GLN A N 1
ATOM 655 C CA . GLN A 1 79 ? -10.888 4.364 -3.655 1.00 91.56 79 GLN A CA 1
ATOM 656 C C . GLN A 1 79 ? -9.784 5.370 -3.986 1.00 91.56 79 GLN A C 1
ATOM 658 O O . GLN A 1 79 ? -9.375 6.121 -3.116 1.00 91.56 79 GLN A O 1
ATOM 663 N N . CYS A 1 80 ? -9.330 5.490 -5.235 1.00 92.31 80 CYS A N 1
ATOM 664 C CA . CYS A 1 80 ? -8.321 6.492 -5.586 1.00 92.31 80 CYS A CA 1
ATOM 665 C C . CYS A 1 80 ? -8.756 7.921 -5.196 1.00 92.31 80 CYS A C 1
ATOM 667 O O . CYS A 1 80 ? -7.999 8.630 -4.536 1.00 92.31 80 CYS A O 1
ATOM 669 N N . TRP A 1 81 ? -9.996 8.330 -5.501 1.00 92.94 81 TRP A N 1
ATOM 670 C CA . TRP A 1 81 ? -10.460 9.695 -5.198 1.00 92.94 81 TRP A CA 1
ATOM 671 C C . TRP A 1 81 ? -10.705 9.950 -3.703 1.00 92.94 81 TRP A C 1
ATOM 673 O O . TRP A 1 81 ? -10.726 11.112 -3.294 1.00 92.94 81 TRP A O 1
ATOM 683 N N . THR A 1 82 ? -10.858 8.906 -2.875 1.00 95.88 82 THR A N 1
ATOM 684 C CA . THR A 1 82 ? -10.996 9.067 -1.417 1.00 95.88 82 THR A CA 1
ATOM 685 C C . THR A 1 82 ? -9.676 9.481 -0.754 1.00 95.88 82 THR A C 1
ATOM 687 O O . THR A 1 82 ? -9.683 10.024 0.350 1.00 95.88 82 THR A O 1
ATOM 690 N N . HIS A 1 83 ? -8.537 9.329 -1.437 1.00 96.69 83 HIS A N 1
ATOM 691 C CA . HIS A 1 83 ? -7.216 9.695 -0.925 1.00 96.69 83 HIS A CA 1
ATOM 692 C C . HIS A 1 83 ? -6.875 11.163 -1.182 1.00 96.69 83 HIS A C 1
ATOM 694 O O . HIS A 1 83 ? -6.002 11.508 -1.977 1.00 96.69 83 HIS A O 1
ATOM 700 N N . THR A 1 84 ? -7.584 12.070 -0.522 1.00 95.00 84 THR A N 1
ATOM 701 C CA . THR A 1 84 ? -7.265 13.495 -0.606 1.00 95.00 84 THR A CA 1
ATOM 702 C C . THR A 1 84 ? -7.647 14.253 0.653 1.00 95.00 84 THR A C 1
ATOM 704 O O . THR A 1 84 ? -8.664 13.991 1.300 1.00 95.00 84 THR A O 1
ATOM 707 N N . GLU A 1 85 ? -6.853 15.266 0.978 1.00 94.06 85 GLU A N 1
ATOM 708 C CA . GLU A 1 85 ? -7.204 16.248 1.997 1.00 94.06 85 GLU A CA 1
ATOM 709 C C . GLU A 1 85 ? -8.025 17.415 1.454 1.00 94.06 85 GLU A C 1
ATOM 711 O O . GLU A 1 85 ? -8.624 18.145 2.246 1.00 94.06 85 GLU A O 1
ATOM 716 N N . ALA A 1 86 ? -8.089 17.596 0.133 1.00 95.00 86 ALA A N 1
ATOM 717 C CA . ALA A 1 86 ? -8.728 18.757 -0.482 1.00 95.00 86 ALA A CA 1
ATOM 718 C C . ALA A 1 86 ? -10.248 18.778 -0.247 1.00 95.00 86 ALA A C 1
ATOM 720 O O . ALA A 1 86 ? -10.829 19.825 0.031 1.00 95.00 86 ALA A O 1
ATOM 721 N N . ILE A 1 87 ? -10.896 17.613 -0.304 1.00 94.94 87 ILE A N 1
ATOM 722 C CA . ILE A 1 87 ? -12.350 17.487 -0.154 1.00 94.94 87 ILE A CA 1
ATOM 723 C C . ILE A 1 87 ? -12.686 17.244 1.318 1.00 94.94 87 ILE A C 1
ATOM 725 O O . ILE A 1 87 ? -12.467 16.153 1.848 1.00 94.94 87 ILE A O 1
ATOM 729 N N . LYS A 1 88 ? -13.212 18.258 2.011 1.00 93.62 88 LYS A N 1
ATOM 730 C CA . LYS A 1 88 ? -13.501 18.159 3.453 1.00 93.62 88 LYS A CA 1
ATOM 731 C C . LYS A 1 88 ? -14.783 17.391 3.767 1.00 93.62 88 LYS A C 1
ATOM 733 O O . LYS A 1 88 ? -14.773 16.621 4.720 1.00 93.62 88 LYS A O 1
ATOM 738 N N . THR A 1 89 ? -15.818 17.561 2.951 1.00 94.50 89 THR A N 1
ATOM 739 C CA . THR A 1 89 ? -17.069 16.797 3.010 1.00 94.50 89 THR A CA 1
ATOM 740 C C . THR A 1 89 ? -17.719 16.754 1.629 1.00 94.50 89 THR A C 1
ATOM 742 O O . THR A 1 89 ? -17.472 17.635 0.802 1.00 94.50 89 THR A O 1
ATOM 745 N N . VAL A 1 90 ? -18.555 15.748 1.387 1.00 96.12 90 VAL A N 1
ATOM 746 C CA . VAL A 1 90 ? -19.462 15.677 0.225 1.00 96.12 90 VAL A CA 1
ATOM 747 C C . VAL A 1 90 ? -20.944 15.667 0.635 1.00 96.12 90 VAL A C 1
ATOM 749 O O . VAL A 1 90 ? -21.819 15.288 -0.147 1.00 96.12 90 VAL A O 1
ATOM 752 N N . GLY A 1 91 ? -21.240 16.096 1.865 1.00 95.62 91 GLY A N 1
ATOM 753 C CA . GLY A 1 91 ? -22.598 16.264 2.372 1.00 95.62 91 GLY A CA 1
ATOM 754 C C . GLY A 1 91 ? -23.340 14.932 2.564 1.00 95.62 91 GLY A C 1
ATOM 755 O O . GLY A 1 91 ? -22.735 13.951 2.992 1.00 95.62 91 GLY A O 1
ATOM 756 N N . PRO A 1 92 ? -24.648 14.849 2.246 1.00 96.69 92 PRO A N 1
ATOM 757 C CA . PRO A 1 92 ? -25.472 13.669 2.538 1.00 96.69 92 PRO A CA 1
ATOM 758 C C . PRO A 1 92 ? -24.989 12.348 1.918 1.00 96.69 92 PRO A C 1
ATOM 760 O O . PRO A 1 92 ? -25.364 11.274 2.385 1.00 96.69 92 PRO A O 1
ATOM 763 N N . MET A 1 93 ? -24.139 12.388 0.888 1.00 96.88 93 MET A N 1
ATOM 764 C CA . MET A 1 93 ? -23.556 11.168 0.317 1.00 96.88 93 MET A CA 1
ATOM 765 C C . MET A 1 93 ? -22.700 10.390 1.335 1.00 96.88 93 MET A C 1
ATOM 767 O O . MET A 1 93 ? -22.560 9.176 1.203 1.00 96.88 93 MET A O 1
ATOM 771 N N . GLU A 1 94 ? -22.219 11.047 2.395 1.00 97.25 94 GLU A N 1
ATOM 772 C CA . GLU A 1 94 ? -21.453 10.449 3.500 1.00 97.25 94 GLU A CA 1
ATOM 773 C C . GLU A 1 94 ? -22.262 9.477 4.375 1.00 97.25 94 GLU A C 1
ATOM 775 O O . GLU A 1 94 ? -21.709 8.734 5.191 1.00 97.25 94 GLU A O 1
ATOM 780 N N . TYR A 1 95 ? -23.583 9.420 4.222 1.00 97.12 95 TYR A N 1
ATOM 781 C CA . TYR A 1 95 ? -24.368 8.380 4.886 1.00 97.12 95 TYR A CA 1
ATOM 782 C C . TYR A 1 95 ? -24.234 7.019 4.196 1.00 97.12 95 TYR A C 1
ATOM 784 O O . TYR A 1 95 ? -24.358 5.993 4.866 1.00 97.12 95 TYR A O 1
ATOM 792 N N . VAL A 1 96 ? -23.945 7.008 2.889 1.00 97.94 96 VAL A N 1
ATOM 793 C CA . VAL A 1 96 ? -23.966 5.800 2.050 1.00 97.94 96 VAL A CA 1
ATOM 794 C C . VAL A 1 96 ? -22.576 5.427 1.543 1.00 97.94 96 VAL A C 1
ATOM 796 O O . VAL A 1 96 ? -22.178 4.266 1.630 1.00 97.94 96 VAL A O 1
ATOM 799 N N . PHE A 1 97 ? -21.815 6.396 1.044 1.00 97.88 97 PHE A N 1
ATOM 800 C CA . PHE A 1 97 ? -20.533 6.152 0.395 1.00 97.88 97 PHE A CA 1
ATOM 801 C C . PHE A 1 97 ? -19.355 6.381 1.339 1.00 97.88 97 PHE A C 1
ATOM 803 O O . PHE A 1 97 ? -19.403 7.235 2.227 1.00 97.88 97 PHE A O 1
ATOM 810 N N . ASN A 1 98 ? -18.278 5.626 1.129 1.00 97.81 98 ASN A N 1
ATOM 811 C CA . ASN A 1 98 ? -16.974 6.000 1.652 1.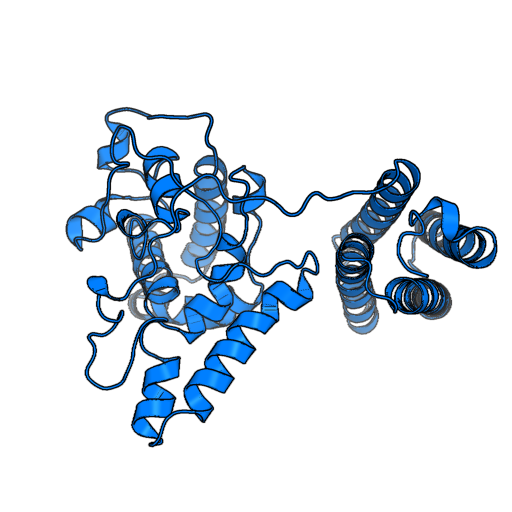00 97.81 98 ASN A CA 1
ATOM 812 C C . ASN A 1 98 ? -16.490 7.249 0.894 1.00 97.81 98 ASN A C 1
ATOM 814 O O . ASN A 1 98 ? -16.673 7.368 -0.318 1.00 97.81 98 ASN A O 1
ATOM 818 N N . THR A 1 99 ? -15.936 8.214 1.619 1.00 97.75 99 THR A N 1
ATOM 819 C CA . THR A 1 99 ? -15.591 9.543 1.097 1.00 97.75 99 THR A CA 1
ATOM 820 C C . THR A 1 99 ? -14.217 9.948 1.614 1.00 97.75 99 THR A C 1
ATOM 822 O O . THR A 1 99 ? -13.736 9.362 2.587 1.00 97.75 99 THR A O 1
ATOM 825 N N . PRO A 1 100 ? -13.587 10.992 1.047 1.00 97.31 100 PRO A N 1
ATOM 826 C CA . PRO A 1 100 ? -12.337 11.519 1.577 1.00 97.31 100 PRO A CA 1
ATOM 827 C C . PRO A 1 100 ? -12.387 11.863 3.069 1.00 97.31 100 PRO A C 1
ATOM 829 O O . PRO A 1 100 ? -11.382 11.745 3.761 1.00 97.31 100 PRO A O 1
ATOM 832 N N . ALA A 1 101 ? -13.548 12.260 3.599 1.00 96.81 101 ALA A N 1
ATOM 833 C CA . ALA A 1 101 ? -13.700 12.545 5.022 1.00 96.81 101 ALA A CA 1
ATOM 834 C C . ALA A 1 101 ? -13.534 11.297 5.895 1.00 96.81 101 ALA A C 1
ATOM 836 O O . ALA A 1 101 ? -12.787 11.335 6.874 1.00 96.81 101 ALA A O 1
ATOM 837 N N . HIS A 1 102 ? -14.190 10.198 5.526 1.00 98.06 102 HIS A N 1
ATOM 838 C CA . HIS A 1 102 ? -14.095 8.930 6.249 1.00 98.06 102 HIS A CA 1
ATOM 839 C C . HIS A 1 102 ? -12.738 8.258 6.043 1.00 98.06 102 HIS A C 1
ATOM 841 O O . HIS A 1 102 ? -12.158 7.741 6.998 1.00 98.06 102 HIS A O 1
ATOM 847 N N . HIS A 1 103 ? -12.214 8.312 4.815 1.00 97.62 103 HIS A N 1
ATOM 848 C CA . HIS A 1 103 ? -10.970 7.643 4.446 1.00 97.62 103 HIS A CA 1
ATOM 849 C C . HIS A 1 103 ? -9.738 8.307 5.067 1.00 97.62 103 HIS A C 1
ATOM 851 O O . HIS A 1 103 ? -8.776 7.630 5.410 1.00 97.62 103 HIS A O 1
ATOM 857 N N . ARG A 1 104 ? -9.779 9.621 5.328 1.00 97.19 104 ARG A N 1
ATOM 858 C CA . ARG A 1 104 ? -8.752 10.272 6.156 1.00 97.19 104 ARG A CA 1
ATOM 859 C C . ARG A 1 104 ? -8.695 9.695 7.565 1.00 97.19 104 ARG A C 1
ATOM 861 O O . ARG A 1 104 ? -7.607 9.420 8.047 1.00 97.19 104 ARG A O 1
ATOM 868 N N . VAL A 1 105 ? -9.849 9.504 8.213 1.00 97.62 105 VAL A N 1
ATOM 869 C CA . VAL A 1 105 ? -9.903 8.881 9.548 1.00 97.62 105 VAL A CA 1
ATOM 870 C C . VAL A 1 105 ? -9.353 7.462 9.473 1.00 97.62 105 VAL A C 1
ATOM 872 O O . VAL A 1 105 ? -8.542 7.091 10.303 1.00 97.62 105 VAL A O 1
ATOM 875 N N . HIS A 1 106 ? -9.711 6.705 8.438 1.00 98.06 106 HIS A N 1
ATOM 876 C CA . HIS A 1 106 ? -9.184 5.360 8.216 1.00 98.06 106 HIS A CA 1
ATOM 877 C C . HIS A 1 106 ? -7.645 5.309 8.100 1.00 98.06 106 HIS A C 1
ATOM 879 O O . HIS A 1 106 ? -7.002 4.407 8.630 1.00 98.06 106 HIS A O 1
ATOM 885 N N . HIS A 1 107 ? -7.037 6.291 7.428 1.00 97.06 107 HIS A N 1
ATOM 886 C CA . HIS A 1 107 ? -5.580 6.403 7.307 1.00 97.06 107 HIS A CA 1
ATOM 887 C C . HIS A 1 107 ? -4.889 7.066 8.504 1.00 97.06 107 HIS A C 1
ATOM 889 O O . HIS A 1 107 ? -3.662 7.169 8.511 1.00 97.06 107 HIS A O 1
ATOM 895 N N . GLY A 1 108 ? -5.647 7.526 9.496 1.00 95.81 108 GLY A N 1
ATOM 896 C CA . GLY A 1 108 ? -5.103 8.161 10.685 1.00 95.81 108 GLY A CA 1
ATOM 897 C C . GLY A 1 108 ? -4.503 7.155 11.665 1.00 95.81 108 GLY A C 1
ATOM 898 O O . GLY A 1 108 ? -5.033 6.067 11.871 1.00 95.81 108 GLY A O 1
ATOM 899 N N . CYS A 1 109 ? -3.427 7.556 12.337 1.00 94.88 109 CYS A N 1
ATOM 900 C CA . CYS A 1 109 ? -2.791 6.788 13.407 1.00 94.88 109 CYS A CA 1
ATOM 901 C C . CYS A 1 109 ? -3.071 7.337 14.818 1.00 94.88 109 CYS A C 1
ATOM 903 O O . CYS A 1 109 ? -2.582 6.771 15.796 1.00 94.88 109 CYS A O 1
ATOM 905 N N . ASN A 1 110 ? -3.884 8.395 14.948 1.00 94.88 110 ASN A N 1
ATOM 906 C CA . ASN A 1 110 ? -4.456 8.807 16.235 1.00 94.88 110 ASN A CA 1
ATOM 907 C C . ASN A 1 110 ? -5.295 7.662 16.824 1.00 94.88 110 ASN A C 1
ATOM 909 O O . ASN A 1 110 ? -5.938 6.930 16.071 1.00 94.88 110 ASN A O 1
ATOM 913 N N . VAL A 1 111 ? -5.401 7.548 18.152 1.00 94.62 111 VAL A N 1
ATOM 914 C CA . VAL A 1 111 ? -6.138 6.424 18.773 1.00 94.62 111 VAL A CA 1
ATOM 915 C C . VAL A 1 111 ? -7.586 6.315 18.286 1.00 94.62 111 VAL A C 1
ATOM 917 O O . VAL A 1 111 ? -8.061 5.203 18.061 1.00 94.62 111 VAL A O 1
ATOM 920 N N . TYR A 1 112 ? -8.282 7.440 18.081 1.00 95.12 112 TYR A N 1
ATOM 921 C CA . TYR A 1 112 ? -9.676 7.425 17.618 1.00 95.12 112 TYR A CA 1
ATOM 922 C C . TYR A 1 112 ? -9.831 6.964 16.158 1.00 95.12 112 TYR A C 1
ATOM 924 O O . TYR A 1 112 ? -10.913 6.529 15.774 1.00 95.12 112 TYR A O 1
ATOM 932 N N . CYS A 1 113 ? -8.762 7.048 15.365 1.00 96.75 113 CYS A N 1
ATOM 933 C CA . CYS A 1 113 ? -8.713 6.652 13.959 1.00 96.75 113 CYS A CA 1
ATOM 934 C C . CYS A 1 113 ? -8.447 5.149 13.772 1.00 96.75 113 CYS A C 1
ATOM 936 O O . CYS A 1 113 ? -8.841 4.578 12.757 1.00 96.75 113 CYS A O 1
ATOM 938 N N . LEU A 1 114 ? -7.804 4.500 14.749 1.00 96.06 114 LEU A N 1
ATOM 939 C CA . LEU A 1 114 ? -7.404 3.095 14.651 1.00 96.06 114 LEU A CA 1
ATOM 940 C C . LEU A 1 114 ? -8.613 2.157 14.578 1.00 96.06 114 LEU A C 1
ATOM 942 O O . LEU A 1 114 ? -9.535 2.256 15.392 1.00 96.06 114 LEU A O 1
ATOM 946 N N . ASP A 1 115 ? -8.543 1.179 13.673 1.00 96.88 115 ASP A N 1
ATOM 947 C CA . ASP A 1 115 ? -9.556 0.132 13.487 1.00 96.88 115 ASP A CA 1
ATOM 948 C C . ASP A 1 115 ? -10.953 0.694 13.131 1.00 96.88 115 ASP A C 1
ATOM 950 O O . ASP A 1 115 ? -11.980 0.246 13.657 1.00 96.88 115 ASP A O 1
ATOM 954 N N . LYS A 1 116 ? -10.999 1.720 12.265 1.00 97.94 116 LYS A N 1
ATOM 955 C CA . LYS A 1 116 ? -12.229 2.403 11.825 1.00 97.94 116 LYS A CA 1
ATOM 956 C C . LYS A 1 116 ? -12.362 2.485 10.307 1.00 97.94 116 LYS A C 1
ATOM 958 O O . LYS A 1 116 ? -11.367 2.525 9.588 1.00 97.94 116 LYS A O 1
ATOM 963 N N . ASN A 1 117 ? -13.606 2.622 9.846 1.00 98.56 117 ASN A N 1
ATOM 964 C CA . ASN A 1 117 ? -13.971 2.987 8.470 1.00 98.56 117 ASN A CA 1
ATOM 965 C C . ASN A 1 117 ? -13.371 2.067 7.385 1.00 98.56 117 ASN A C 1
ATOM 967 O O . ASN A 1 117 ? -12.654 2.525 6.502 1.00 98.56 117 ASN A O 1
ATOM 971 N N . TYR A 1 118 ? -13.671 0.770 7.433 1.00 98.38 118 TYR A N 1
ATOM 972 C CA . TYR A 1 118 ? -13.156 -0.245 6.506 1.00 98.38 118 TYR A CA 1
ATOM 973 C C . TYR A 1 118 ? -13.881 -0.311 5.151 1.00 98.38 118 TYR A C 1
ATOM 975 O O . TYR A 1 118 ? -13.464 -1.054 4.259 1.00 98.38 118 TYR A O 1
ATOM 983 N N . GLY A 1 119 ? -14.997 0.391 4.977 1.00 97.19 119 GLY A N 1
ATOM 984 C CA . GLY A 1 119 ? -15.800 0.361 3.759 1.00 97.19 119 GLY A CA 1
ATOM 985 C C . GLY A 1 119 ? -14.998 0.763 2.522 1.00 97.19 119 GLY A C 1
ATOM 986 O O . GLY A 1 119 ? -14.323 1.785 2.515 1.00 97.19 119 GLY A O 1
ATOM 987 N N . GLY A 1 120 ? -15.089 -0.025 1.449 1.00 94.62 120 GLY A N 1
ATOM 988 C CA . GLY A 1 120 ? -14.445 0.303 0.177 1.00 94.62 120 GLY A CA 1
ATOM 989 C C . GLY A 1 120 ? -15.231 1.371 -0.570 1.00 94.62 120 GLY A C 1
ATOM 990 O O . GLY A 1 120 ? -14.818 2.527 -0.645 1.00 94.62 120 GLY A O 1
ATOM 991 N N . ILE A 1 121 ? -16.392 0.980 -1.099 1.00 96.50 121 ILE A N 1
ATOM 992 C CA . ILE A 1 121 ? -17.331 1.894 -1.760 1.00 96.50 121 ILE A CA 1
ATOM 993 C C . ILE A 1 121 ? -18.381 2.399 -0.776 1.00 96.50 121 ILE A C 1
ATOM 995 O O . ILE A 1 121 ? -18.693 3.591 -0.767 1.00 96.50 121 ILE A O 1
ATOM 999 N N . PHE A 1 122 ? -18.936 1.510 0.052 1.00 97.75 122 PHE A N 1
ATOM 1000 C CA . PHE A 1 122 ? -20.030 1.848 0.957 1.00 97.75 122 PHE A CA 1
ATOM 1001 C C . PHE A 1 122 ? -19.554 1.953 2.407 1.00 97.75 122 PHE A C 1
ATOM 1003 O O . PHE A 1 122 ? -19.071 0.983 2.984 1.00 97.75 122 PHE A O 1
ATOM 1010 N N . ILE A 1 123 ? -19.781 3.111 3.034 1.00 98.38 123 ILE A N 1
ATOM 1011 C CA . ILE A 1 123 ? -19.543 3.311 4.476 1.00 98.38 123 ILE A CA 1
ATOM 1012 C C . ILE A 1 123 ? -20.656 2.685 5.332 1.00 98.38 123 ILE A C 1
ATOM 1014 O O . ILE A 1 123 ? -20.550 2.582 6.552 1.00 98.38 123 ILE A O 1
ATOM 1018 N N . VAL A 1 124 ? -21.755 2.260 4.699 1.00 98.62 124 VAL A N 1
ATOM 1019 C CA . VAL A 1 124 ? -22.898 1.627 5.372 1.00 98.62 124 VAL A CA 1
ATOM 1020 C C . VAL A 1 124 ? -22.457 0.416 6.192 1.00 98.62 124 VAL A C 1
ATOM 1022 O O . VAL A 1 124 ? -22.961 0.223 7.295 1.00 98.62 124 VAL A O 1
ATOM 1025 N N . TRP A 1 125 ? -21.487 -0.363 5.709 1.00 98.62 125 TRP A N 1
ATOM 1026 C CA . TRP A 1 125 ? -20.964 -1.514 6.444 1.00 98.62 125 TRP A CA 1
ATOM 1027 C C . TRP A 1 125 ? -20.375 -1.114 7.793 1.00 98.62 125 TRP A C 1
ATOM 1029 O O . TRP A 1 125 ? -20.703 -1.724 8.806 1.00 98.62 125 TRP A O 1
ATOM 1039 N N . ASP A 1 126 ? -19.598 -0.035 7.840 1.00 98.81 126 ASP A N 1
ATOM 1040 C CA . ASP A 1 126 ? -19.043 0.469 9.092 1.00 98.81 126 ASP A CA 1
ATOM 1041 C C . ASP A 1 126 ? -20.110 0.920 10.081 1.00 98.81 126 ASP A C 1
ATOM 1043 O O . ASP 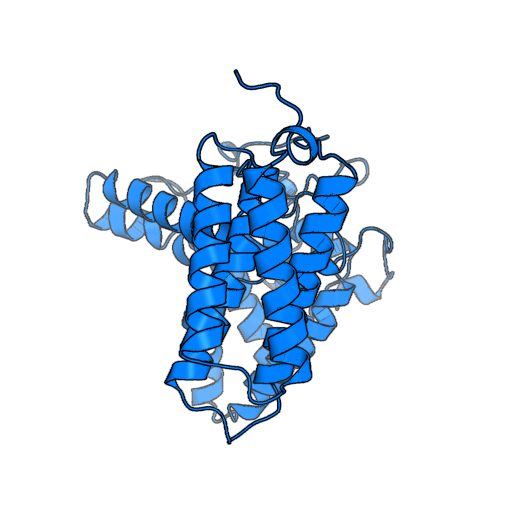A 1 126 ? -19.973 0.722 11.288 1.00 98.81 126 ASP A O 1
ATOM 1047 N N . ARG A 1 127 ? -21.203 1.499 9.581 1.00 98.38 127 ARG A N 1
ATOM 1048 C CA . ARG A 1 127 ? -22.343 1.885 10.420 1.00 98.38 127 ARG A CA 1
ATOM 1049 C C . ARG A 1 127 ? -23.071 0.656 10.964 1.00 98.38 127 ARG A C 1
ATOM 1051 O O . ARG A 1 127 ? -23.416 0.635 12.139 1.00 98.38 127 ARG A O 1
ATOM 1058 N N . LEU A 1 128 ? -23.274 -0.363 10.128 1.00 98.50 128 LEU A N 1
ATOM 1059 C CA . LEU A 1 128 ? -23.953 -1.606 10.506 1.00 98.50 128 LEU A CA 1
ATOM 1060 C C . LEU A 1 128 ? -23.147 -2.436 11.512 1.00 98.50 128 LEU A C 1
ATOM 1062 O O . LEU A 1 128 ? -23.725 -3.010 12.430 1.00 98.50 128 LEU A O 1
ATOM 1066 N N . PHE A 1 129 ? -21.824 -2.489 11.360 1.00 98.56 129 PHE A N 1
ATOM 1067 C CA . PHE A 1 129 ? -20.938 -3.302 12.198 1.00 98.56 129 PHE A CA 1
ATOM 1068 C C . PHE A 1 129 ? -20.220 -2.515 13.303 1.00 98.56 129 PHE A C 1
ATOM 1070 O O . PHE A 1 129 ? -19.355 -3.070 13.982 1.00 98.56 129 PHE A O 1
ATOM 1077 N N . GLY A 1 130 ? -20.577 -1.242 13.504 1.00 98.19 130 GLY A N 1
ATOM 1078 C CA . GLY A 1 130 ? -20.083 -0.419 14.612 1.00 98.19 130 GLY A CA 1
ATOM 1079 C C . GLY A 1 130 ? -18.622 0.029 14.490 1.00 98.19 130 GLY A C 1
ATOM 1080 O O . GLY A 1 130 ? -17.986 0.331 15.498 1.00 98.19 130 GLY A O 1
ATOM 1081 N N . THR A 1 131 ? -18.075 0.073 13.275 1.00 98.56 131 THR A N 1
ATOM 1082 C CA . THR A 1 131 ? -16.691 0.495 12.986 1.00 98.56 131 THR A CA 1
ATOM 1083 C C . THR A 1 131 ? -16.614 1.906 12.393 1.00 98.56 131 THR A C 1
ATOM 1085 O O . THR A 1 131 ? -15.524 2.395 12.107 1.00 98.56 131 THR A O 1
ATOM 1088 N N . PHE A 1 132 ? -17.752 2.595 12.253 1.00 98.69 132 PHE A N 1
ATOM 1089 C CA . PHE A 1 132 ? -17.804 3.970 11.756 1.00 98.69 132 PHE A CA 1
ATOM 1090 C C . PHE A 1 132 ? -17.231 4.972 12.763 1.00 98.69 132 PHE A C 1
ATOM 1092 O O . PHE A 1 132 ? -17.594 4.961 13.940 1.00 98.69 132 PHE A O 1
ATOM 1099 N N . GLN A 1 133 ? -16.410 5.894 12.271 1.00 98.25 133 GLN A N 1
ATOM 1100 C CA . GLN A 1 133 ? -15.895 7.035 13.013 1.00 98.25 133 GLN A CA 1
ATOM 1101 C C . GLN A 1 133 ? -15.853 8.275 12.118 1.00 98.25 133 GLN A C 1
ATOM 1103 O O . GLN A 1 133 ? -15.208 8.295 11.070 1.00 98.25 133 GLN A O 1
ATOM 1108 N N . ALA A 1 134 ? -16.509 9.346 12.558 1.00 97.31 134 ALA A N 1
ATOM 1109 C CA . ALA A 1 134 ? -16.358 10.654 11.934 1.00 97.31 134 ALA A CA 1
ATOM 1110 C C . ALA A 1 134 ? -15.077 11.339 12.431 1.00 97.31 134 ALA A C 1
ATOM 1112 O O . ALA A 1 134 ? -14.631 11.101 13.556 1.00 97.31 134 ALA A O 1
ATOM 1113 N N . LYS A 1 135 ? -14.511 12.236 11.616 1.00 95.56 135 LYS A N 1
ATOM 1114 C CA . LYS A 1 135 ? -13.424 13.109 12.071 1.00 95.56 135 LYS A CA 1
ATOM 1115 C C . LYS A 1 135 ? -13.907 13.928 13.272 1.00 95.56 135 LYS A C 1
ATOM 1117 O O . LYS A 1 135 ? -14.973 14.540 13.198 1.00 95.56 135 LYS A O 1
ATOM 1122 N N . ILE A 1 136 ? -13.108 13.983 14.336 1.00 95.31 136 ILE A N 1
ATOM 1123 C CA . ILE A 1 136 ? -13.394 14.841 15.489 1.00 95.31 136 ILE A CA 1
ATOM 1124 C C . ILE A 1 136 ? -13.060 16.299 15.113 1.00 95.31 136 ILE A C 1
ATOM 1126 O O . ILE A 1 136 ? -11.939 16.581 14.675 1.00 95.31 136 ILE A O 1
ATOM 1130 N N . PRO A 1 137 ? -14.013 17.246 15.217 1.00 93.00 137 PRO A N 1
ATOM 1131 C CA . PRO A 1 137 ? -13.739 18.655 14.949 1.00 93.00 137 PRO A CA 1
ATOM 1132 C C . PRO A 1 137 ? -12.639 19.200 15.866 1.00 93.00 137 PRO A C 1
ATOM 1134 O O . PRO A 1 137 ? -12.667 18.976 17.069 1.00 93.00 137 PRO A O 1
ATOM 1137 N N . GLY A 1 138 ? -11.683 19.934 15.296 1.00 90.44 138 GLY A N 1
ATOM 1138 C CA . GLY A 1 138 ? -10.545 20.487 16.039 1.00 90.44 138 GLY A CA 1
ATOM 1139 C C . GLY A 1 138 ? -9.369 19.525 16.227 1.00 90.44 138 GLY A C 1
ATOM 1140 O O . GLY A 1 138 ? -8.282 19.990 16.548 1.00 90.44 138 GLY A O 1
ATOM 1141 N N . GLU A 1 139 ? -9.536 18.228 15.953 1.00 91.50 139 GLU A N 1
ATOM 1142 C CA . GLU A 1 139 ? -8.428 17.272 15.984 1.00 91.50 139 GLU A CA 1
ATOM 1143 C C . GLU A 1 139 ? -7.769 17.124 14.608 1.00 91.50 139 GLU A C 1
ATOM 1145 O O . GLU A 1 139 ? -8.424 16.942 13.569 1.00 91.50 139 GLU A O 1
ATOM 1150 N N . GLU A 1 140 ? -6.443 17.217 14.598 1.00 91.88 140 GLU A N 1
ATOM 1151 C CA . GLU A 1 140 ? -5.620 16.928 13.431 1.00 91.88 140 GLU A CA 1
ATOM 1152 C C . GLU A 1 140 ? -5.452 15.413 13.273 1.00 91.88 140 GLU A C 1
ATOM 1154 O O . GLU A 1 140 ? -5.184 14.696 14.239 1.00 91.88 140 GLU A O 1
ATOM 1159 N N . ILE A 1 141 ? -5.622 14.931 12.041 1.00 94.12 141 ILE A N 1
ATOM 1160 C CA . ILE A 1 141 ? -5.372 13.530 11.712 1.00 94.12 141 ILE A CA 1
ATOM 1161 C C . ILE A 1 141 ? -3.891 13.398 11.382 1.00 94.12 141 ILE A C 1
ATOM 1163 O O . ILE A 1 141 ? -3.409 14.057 10.465 1.00 94.12 141 ILE A O 1
ATOM 1167 N N . VAL A 1 142 ? -3.192 12.532 12.107 1.00 94.62 142 VAL A N 1
ATOM 1168 C CA . VAL A 1 142 ? -1.795 12.195 11.830 1.00 94.62 142 VAL A CA 1
ATOM 1169 C C . VAL A 1 142 ? -1.768 10.946 10.959 1.00 94.62 142 VAL A C 1
ATOM 1171 O O . VAL A 1 142 ? -2.274 9.907 11.379 1.00 94.62 142 VAL A O 1
ATOM 1174 N N . TYR A 1 143 ? -1.187 11.026 9.763 1.00 94.38 143 TYR A N 1
ATOM 1175 C CA . TYR A 1 143 ? -1.075 9.883 8.849 1.00 94.38 143 TYR A CA 1
ATOM 1176 C C . TYR A 1 143 ? 0.208 9.074 9.075 1.00 94.38 143 TYR A C 1
ATOM 1178 O O . TYR A 1 143 ? 1.109 9.460 9.826 1.00 94.38 143 TYR A O 1
ATOM 1186 N N . GLY A 1 144 ? 0.288 7.931 8.400 1.00 93.19 144 GLY A N 1
ATOM 1187 C CA . GLY A 1 144 ? 1.323 6.929 8.595 1.00 93.19 144 GLY A CA 1
ATOM 1188 C C . GLY A 1 144 ? 0.831 5.801 9.496 1.00 93.19 144 GLY A C 1
ATOM 1189 O O . GLY A 1 144 ? -0.359 5.637 9.758 1.00 93.19 144 GLY A O 1
ATOM 1190 N N . ILE A 1 145 ? 1.772 5.013 10.002 1.00 93.94 145 ILE A N 1
ATOM 1191 C CA . ILE A 1 145 ? 1.488 3.960 10.980 1.00 93.94 145 ILE A CA 1
ATOM 1192 C C . ILE A 1 145 ? 2.084 4.313 12.342 1.00 93.94 145 ILE A C 1
ATOM 1194 O O . ILE A 1 145 ? 3.023 5.105 12.438 1.00 93.94 145 ILE A O 1
ATOM 1198 N N . VAL A 1 146 ? 1.557 3.697 13.406 1.00 91.69 146 VAL A N 1
ATOM 1199 C CA . VAL A 1 146 ? 2.015 3.917 14.793 1.00 91.69 146 VAL A CA 1
ATOM 1200 C C . VAL A 1 146 ? 3.527 3.701 14.921 1.00 91.69 146 VAL A C 1
ATOM 1202 O O . VAL A 1 146 ? 4.232 4.550 15.458 1.00 91.69 146 VAL A O 1
ATOM 1205 N N . PHE A 1 147 ? 4.035 2.602 14.356 1.00 89.81 147 PHE A N 1
ATOM 1206 C CA . PHE A 1 147 ? 5.465 2.295 14.292 1.00 89.81 147 PHE A CA 1
ATOM 1207 C C . PHE A 1 147 ? 6.020 2.628 12.908 1.00 89.81 147 PHE A C 1
ATOM 1209 O O . PHE A 1 147 ? 6.130 1.754 12.048 1.00 89.81 147 PHE A O 1
ATOM 1216 N N . GLN A 1 148 ? 6.318 3.906 12.686 1.00 90.81 148 GLN A N 1
ATOM 1217 C CA . GLN A 1 148 ? 6.738 4.422 11.387 1.00 90.81 148 GLN A CA 1
ATOM 1218 C C . GLN A 1 148 ? 8.188 4.038 11.057 1.00 90.81 148 GLN A C 1
ATOM 1220 O O . GLN A 1 148 ? 9.090 4.350 11.835 1.00 90.81 148 GLN A O 1
ATOM 1225 N N . PRO A 1 149 ? 8.453 3.378 9.918 1.00 89.50 149 PRO A N 1
ATOM 1226 C CA . PRO A 1 149 ? 9.818 3.128 9.483 1.00 89.50 149 PRO A CA 1
ATOM 1227 C C . PRO A 1 149 ? 10.428 4.383 8.843 1.00 89.50 149 PRO A C 1
ATOM 1229 O O . PRO A 1 149 ? 9.907 4.903 7.861 1.00 89.50 149 PRO A O 1
ATOM 1232 N N . GLU A 1 150 ? 11.595 4.806 9.321 1.00 86.62 150 GLU A N 1
ATOM 1233 C CA . GLU A 1 150 ? 12.399 5.881 8.714 1.00 86.62 150 GLU A CA 1
ATOM 1234 C C . GLU A 1 150 ? 13.186 5.366 7.492 1.00 86.62 150 GLU A C 1
ATOM 1236 O O . GLU A 1 150 ? 14.420 5.336 7.464 1.00 86.62 150 GLU A O 1
ATOM 1241 N N . ARG A 1 151 ? 12.467 4.835 6.498 1.00 87.69 151 ARG A N 1
ATOM 1242 C CA . ARG A 1 151 ? 13.031 4.177 5.310 1.00 87.69 151 ARG A CA 1
ATOM 1243 C C . ARG A 1 151 ? 12.240 4.550 4.060 1.00 87.69 151 ARG A C 1
ATOM 1245 O O . ARG A 1 151 ? 11.015 4.627 4.096 1.00 87.69 151 ARG A O 1
ATOM 1252 N N . PHE A 1 152 ? 12.925 4.692 2.931 1.00 87.69 152 PHE A N 1
ATOM 1253 C CA . PHE A 1 152 ? 12.329 4.981 1.621 1.00 87.69 152 PHE A CA 1
ATOM 1254 C C . PHE A 1 152 ? 12.305 3.750 0.703 1.00 87.69 152 PHE A C 1
ATOM 1256 O O . PHE A 1 152 ? 11.593 3.743 -0.299 1.00 87.69 152 PHE A O 1
ATOM 1263 N N . SER A 1 153 ? 13.056 2.692 1.027 1.00 88.44 153 SER A N 1
ATOM 1264 C CA . SER A 1 153 ? 13.128 1.472 0.221 1.00 88.44 153 SER A CA 1
ATOM 1265 C C . SER A 1 153 ? 11.771 0.751 0.119 1.00 88.44 153 SER A C 1
ATOM 1267 O O . SER A 1 153 ? 11.286 0.220 1.125 1.00 88.44 153 SER A O 1
ATOM 1269 N N . PRO A 1 154 ? 11.157 0.634 -1.078 1.00 89.06 154 PRO A N 1
ATOM 1270 C CA . PRO A 1 154 ? 9.886 -0.068 -1.250 1.00 89.06 154 PRO A CA 1
ATOM 1271 C C . PRO A 1 154 ? 9.946 -1.535 -0.811 1.00 89.06 154 PRO A C 1
ATOM 1273 O O . PRO A 1 154 ? 8.972 -2.026 -0.247 1.00 89.06 154 PRO A O 1
ATOM 1276 N N . LEU A 1 155 ? 11.077 -2.226 -1.011 1.00 91.12 155 LEU A N 1
ATOM 1277 C CA . LEU A 1 155 ? 11.258 -3.605 -0.543 1.00 91.12 155 LEU A CA 1
ATOM 1278 C C . LEU A 1 155 ? 11.285 -3.699 0.982 1.00 91.12 155 LEU A C 1
ATOM 1280 O O . LEU A 1 155 ? 10.698 -4.627 1.534 1.00 91.12 155 LEU A O 1
ATOM 1284 N N . TYR A 1 156 ? 11.918 -2.739 1.664 1.00 92.38 156 TYR A N 1
ATOM 1285 C CA . TYR A 1 156 ? 11.929 -2.710 3.126 1.00 92.38 156 TYR A CA 1
ATOM 1286 C C . TYR A 1 156 ? 10.502 -2.642 3.678 1.00 92.38 156 TYR A C 1
ATOM 1288 O O . TYR A 1 156 ? 10.138 -3.447 4.536 1.00 92.38 156 TYR A O 1
ATOM 1296 N N . HIS A 1 157 ? 9.673 -1.754 3.115 1.00 92.69 157 HIS A N 1
ATOM 1297 C CA . HIS A 1 157 ? 8.263 -1.603 3.491 1.00 92.69 157 HIS A CA 1
ATOM 1298 C C . HIS A 1 157 ? 7.450 -2.896 3.329 1.00 92.69 157 HIS A C 1
ATOM 1300 O O . HIS A 1 157 ? 6.530 -3.112 4.112 1.00 92.69 157 HIS A O 1
ATOM 1306 N N . GLN A 1 158 ? 7.798 -3.781 2.385 1.00 93.75 158 GLN A N 1
ATOM 1307 C CA . GLN A 1 158 ? 7.112 -5.074 2.219 1.00 93.75 158 GLN A CA 1
ATOM 1308 C C . GLN A 1 158 ? 7.424 -6.079 3.335 1.00 93.75 158 GLN A C 1
ATOM 1310 O O . GLN A 1 158 ? 6.600 -6.944 3.622 1.00 93.75 158 GLN A O 1
ATOM 1315 N N . VAL A 1 159 ? 8.618 -6.013 3.935 1.00 94.19 159 VAL A N 1
ATOM 1316 C CA . VAL A 1 159 ? 9.133 -7.101 4.786 1.00 94.19 159 VAL A CA 1
ATOM 1317 C C . VAL A 1 159 ? 9.252 -6.733 6.258 1.00 94.19 159 VAL A C 1
ATOM 1319 O O . VAL A 1 159 ? 9.144 -7.621 7.101 1.00 94.19 159 VAL A O 1
ATOM 1322 N N . PHE A 1 160 ? 9.470 -5.461 6.604 1.00 94.88 160 PHE A N 1
ATOM 1323 C CA . PHE A 1 160 ? 9.821 -5.090 7.981 1.00 94.88 160 PHE A CA 1
ATOM 1324 C C . PHE A 1 160 ? 8.733 -5.481 8.991 1.00 94.88 160 PHE A C 1
ATOM 1326 O O . PHE A 1 160 ? 9.045 -6.035 10.047 1.00 94.88 160 PHE A O 1
ATOM 1333 N N . TYR A 1 161 ? 7.459 -5.273 8.642 1.00 95.50 161 TYR A N 1
ATOM 1334 C CA . TYR A 1 161 ? 6.341 -5.588 9.527 1.00 95.50 161 TYR A CA 1
ATOM 1335 C C . TYR A 1 161 ? 6.076 -7.098 9.599 1.00 95.50 161 TYR A C 1
ATOM 1337 O O . TYR A 1 161 ? 5.769 -7.612 10.672 1.00 95.50 161 TYR A O 1
ATOM 1345 N N . VAL A 1 162 ? 6.285 -7.834 8.499 1.00 95.44 162 VAL A N 1
ATOM 1346 C CA . VAL A 1 162 ? 6.222 -9.309 8.486 1.00 95.44 162 VAL A CA 1
ATOM 1347 C C . VAL A 1 162 ? 7.286 -9.886 9.418 1.00 95.44 162 VAL A C 1
ATOM 1349 O O . VAL A 1 162 ? 6.983 -10.719 10.269 1.00 95.44 162 VAL A O 1
ATOM 1352 N N . MET A 1 163 ? 8.522 -9.390 9.332 1.00 96.19 163 MET A N 1
ATOM 1353 C CA . MET A 1 163 ? 9.598 -9.786 10.243 1.00 96.19 163 MET A CA 1
ATOM 1354 C C . MET A 1 163 ? 9.278 -9.419 11.698 1.00 96.19 163 MET A C 1
ATOM 1356 O O . MET A 1 163 ? 9.578 -10.198 12.600 1.00 96.19 163 MET A O 1
ATOM 1360 N N . GLY A 1 164 ? 8.647 -8.266 11.938 1.00 95.81 164 GLY A N 1
ATOM 1361 C CA . GLY A 1 164 ? 8.148 -7.870 13.258 1.00 95.81 164 GLY A CA 1
ATOM 1362 C C . GLY A 1 164 ? 7.091 -8.833 13.808 1.00 95.81 164 GLY A C 1
ATOM 1363 O O . GLY A 1 164 ? 7.198 -9.264 14.955 1.00 95.81 164 GLY A O 1
ATOM 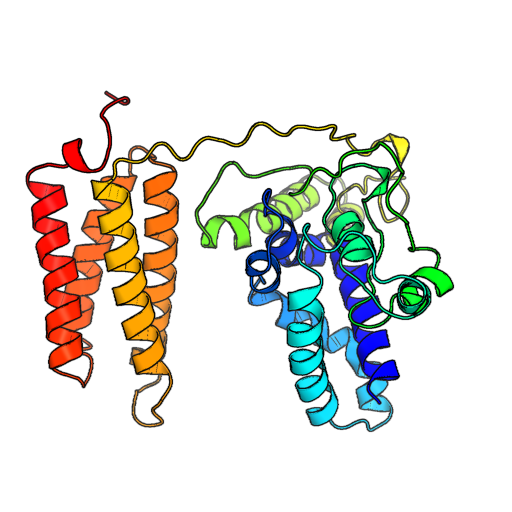1364 N N . ALA A 1 165 ? 6.124 -9.237 12.980 1.00 96.19 165 ALA A N 1
ATOM 1365 C CA . ALA A 1 165 ? 5.102 -10.220 13.337 1.00 96.19 165 ALA A CA 1
ATOM 1366 C C . ALA A 1 165 ? 5.715 -11.579 13.700 1.00 96.19 165 ALA A C 1
ATOM 1368 O O . ALA A 1 165 ? 5.374 -12.154 14.734 1.00 96.19 165 ALA A O 1
ATOM 1369 N N . LEU A 1 166 ? 6.669 -12.062 12.898 1.00 97.19 166 LEU A N 1
ATOM 1370 C CA . LEU A 1 166 ? 7.371 -13.319 13.160 1.00 97.19 166 LEU A CA 1
ATOM 1371 C C . LEU A 1 166 ? 8.192 -13.256 14.453 1.00 97.19 166 LEU A C 1
ATOM 1373 O O . LEU A 1 166 ? 8.119 -14.178 15.260 1.00 97.19 166 LEU A O 1
ATOM 1377 N N . LYS A 1 167 ? 8.917 -12.157 14.695 1.00 97.38 167 LYS A N 1
ATOM 1378 C CA . LYS A 1 167 ? 9.659 -11.950 15.951 1.00 97.38 167 LYS A CA 1
ATOM 1379 C C . LYS A 1 167 ? 8.730 -11.925 17.163 1.00 97.38 167 LYS A C 1
ATOM 1381 O O . LYS A 1 167 ? 9.019 -12.583 18.159 1.00 97.38 167 LYS A O 1
ATOM 1386 N N . LYS A 1 168 ? 7.598 -11.217 17.071 1.00 96.25 168 LYS A N 1
ATOM 1387 C CA . LYS A 1 168 ? 6.569 -11.203 18.120 1.00 96.25 168 LYS A CA 1
ATOM 1388 C C . LYS A 1 168 ? 6.080 -12.622 18.405 1.00 96.25 168 LYS A C 1
ATOM 1390 O O . LYS A 1 168 ? 6.094 -13.041 19.555 1.00 96.25 168 LYS A O 1
ATOM 1395 N N . ALA A 1 169 ? 5.729 -13.385 17.374 1.00 97.69 169 ALA A N 1
ATOM 1396 C CA . ALA A 1 169 ? 5.284 -14.767 17.525 1.00 97.69 169 ALA A CA 1
ATOM 1397 C C . ALA A 1 169 ? 6.355 -15.673 18.154 1.00 97.69 169 ALA A C 1
ATOM 1399 O O . ALA A 1 169 ? 6.037 -16.474 19.029 1.00 97.69 169 ALA A O 1
ATOM 1400 N N . GLN A 1 170 ? 7.621 -15.529 17.759 1.00 97.56 170 GLN A N 1
ATOM 1401 C CA . GLN A 1 170 ? 8.745 -16.291 18.320 1.00 97.56 170 GLN A CA 1
ATOM 1402 C C . GLN A 1 170 ? 9.029 -15.957 19.788 1.00 97.56 170 GLN A C 1
ATOM 1404 O O . GLN A 1 170 ? 9.526 -16.809 20.515 1.00 97.56 170 GLN A O 1
ATOM 1409 N N . SER A 1 171 ? 8.713 -14.737 20.231 1.00 97.12 171 SER A N 1
ATOM 1410 C CA . SER A 1 171 ? 8.869 -14.332 21.635 1.00 97.12 171 SER A CA 1
ATOM 1411 C C . SER A 1 171 ? 7.775 -14.860 22.571 1.00 97.12 171 SER A C 1
ATOM 1413 O O . SER A 1 171 ? 7.877 -14.668 23.781 1.00 97.12 171 SER A O 1
ATOM 1415 N N . MET A 1 172 ? 6.726 -15.499 22.040 1.00 97.56 172 MET A N 1
ATOM 1416 C CA . MET A 1 172 ? 5.612 -15.978 22.859 1.00 97.56 172 MET A CA 1
ATOM 1417 C C . MET A 1 172 ? 5.994 -17.244 23.646 1.00 97.56 172 MET A C 1
ATOM 1419 O O . MET A 1 172 ? 6.600 -18.147 23.066 1.00 97.56 172 MET A O 1
ATOM 1423 N N . PRO A 1 173 ? 5.605 -17.359 24.933 1.00 95.56 173 PRO A N 1
ATOM 1424 C CA . PRO A 1 173 ? 5.961 -18.504 25.778 1.00 95.56 173 PRO A CA 1
ATOM 1425 C C . PRO A 1 173 ? 5.433 -19.851 25.276 1.00 95.56 173 PRO A C 1
ATOM 1427 O O . PRO A 1 173 ? 6.069 -20.885 25.481 1.00 95.56 173 PRO A O 1
ATOM 1430 N N . THR A 1 174 ? 4.260 -19.858 24.638 1.00 97.69 174 THR A N 1
ATOM 1431 C CA . THR A 1 174 ? 3.609 -21.080 24.149 1.00 97.69 174 THR A CA 1
ATOM 1432 C C . THR A 1 174 ? 3.331 -21.032 22.650 1.00 97.69 174 THR A C 1
ATOM 1434 O O . THR A 1 174 ? 3.160 -19.969 22.054 1.00 97.69 174 THR A O 1
ATOM 1437 N N . TRP A 1 175 ? 3.203 -22.206 22.024 1.00 97.31 175 TRP A N 1
ATOM 1438 C CA . TRP A 1 175 ? 2.850 -22.311 20.603 1.00 97.31 175 TRP A CA 1
ATOM 1439 C C . TRP A 1 175 ? 1.471 -21.696 20.292 1.00 97.31 175 TRP A C 1
ATOM 1441 O O . TRP A 1 175 ? 1.279 -21.107 19.230 1.00 97.31 175 TRP A O 1
ATOM 1451 N N . SER A 1 176 ? 0.519 -21.798 21.226 1.00 97.62 176 SER A N 1
ATOM 1452 C CA . SER A 1 176 ? -0.833 -21.245 21.079 1.00 97.62 176 SER A CA 1
ATOM 1453 C C . SER A 1 176 ? -0.818 -19.715 21.107 1.00 97.62 176 SER A C 1
ATOM 1455 O O . SER A 1 176 ? -1.472 -19.056 20.292 1.00 97.62 176 SER A O 1
ATOM 1457 N N . GLU A 1 177 ? -0.017 -19.128 21.998 1.00 97.88 177 GLU A N 1
ATOM 1458 C CA . GLU A 1 177 ? 0.203 -17.682 22.038 1.00 97.88 177 GLU A CA 1
ATOM 1459 C C . GLU A 1 177 ? 1.001 -17.203 20.825 1.00 97.88 177 GLU A C 1
ATOM 1461 O O . GLU A 1 177 ? 0.688 -16.151 20.275 1.00 97.88 177 GLU A O 1
ATOM 1466 N N . SER A 1 178 ? 1.968 -17.993 20.353 1.00 97.88 178 SER A N 1
ATOM 1467 C CA . SER A 1 178 ? 2.720 -17.723 19.124 1.00 97.88 178 SER A CA 1
ATOM 1468 C C . SER A 1 178 ? 1.794 -17.621 17.909 1.00 97.88 178 SER A C 1
ATOM 1470 O O . SER A 1 178 ? 1.824 -16.625 17.186 1.00 97.88 178 SER A O 1
ATOM 1472 N N . LEU A 1 179 ? 0.890 -18.592 17.734 1.00 97.94 179 LEU A N 1
ATOM 1473 C CA . LEU A 1 179 ? -0.128 -18.547 16.683 1.00 97.94 179 LEU A CA 1
ATOM 1474 C C . LEU A 1 179 ? -1.102 -17.377 16.888 1.00 97.94 179 LEU A C 1
ATOM 1476 O O . LEU A 1 179 ? -1.424 -16.662 15.940 1.00 97.94 179 LEU A O 1
ATOM 1480 N N . SER A 1 180 ? -1.533 -17.137 18.129 1.00 98.06 180 SER A N 1
ATOM 1481 C CA . SER A 1 180 ? -2.396 -16.000 18.467 1.00 98.06 180 SER A CA 1
ATOM 1482 C C . SER A 1 180 ? -1.747 -14.661 18.117 1.00 98.06 180 SER A C 1
ATOM 1484 O O . SER A 1 180 ? -2.436 -13.779 17.618 1.00 98.06 180 SER A O 1
ATOM 1486 N N . ALA A 1 181 ? -0.434 -14.511 18.293 1.00 97.50 181 ALA A N 1
ATOM 1487 C CA . ALA A 1 181 ? 0.295 -13.297 17.939 1.00 97.50 181 ALA A CA 1
ATOM 1488 C C . ALA A 1 181 ? 0.335 -13.018 16.425 1.00 97.50 181 ALA A C 1
ATOM 1490 O O . ALA A 1 181 ? 0.551 -11.870 16.042 1.00 97.50 181 ALA A O 1
ATOM 1491 N N . LEU A 1 182 ? 0.121 -14.033 15.578 1.00 97.50 182 LEU A N 1
ATOM 1492 C CA . LEU A 1 182 ? 0.023 -13.890 14.119 1.00 97.50 182 LEU A CA 1
ATOM 1493 C C . LEU A 1 182 ? -1.417 -13.675 13.629 1.00 97.50 182 LEU A C 1
ATOM 1495 O O . LEU A 1 182 ? -1.624 -13.021 12.605 1.00 97.50 182 LEU A O 1
ATOM 1499 N N . VAL A 1 183 ? -2.399 -14.246 14.332 1.00 97.44 183 VAL A N 1
ATOM 1500 C CA . VAL A 1 183 ? -3.809 -14.278 13.900 1.00 97.44 183 VAL A CA 1
ATOM 1501 C C . VAL A 1 183 ? -4.658 -13.187 14.559 1.00 97.44 183 VAL A C 1
ATOM 1503 O O . VAL A 1 183 ? -5.625 -12.725 13.963 1.00 97.44 183 VAL A O 1
ATOM 1506 N N . LYS A 1 184 ? -4.317 -12.752 15.770 1.00 98.00 184 LYS A N 1
ATOM 1507 C CA . LYS A 1 184 ? -5.005 -11.649 16.453 1.00 98.00 184 LYS A CA 1
ATOM 1508 C C . LYS A 1 184 ? -4.374 -10.309 16.080 1.00 98.00 184 LYS A C 1
ATOM 1510 O O . LYS A 1 184 ? -3.401 -10.263 15.327 1.00 98.00 184 LYS A O 1
ATOM 1515 N N . GLY A 1 185 ? -4.942 -9.216 16.575 1.00 96.19 185 GLY A N 1
ATOM 1516 C CA . GLY A 1 185 ? -4.553 -7.869 16.178 1.00 96.19 185 GLY A CA 1
ATOM 1517 C C . GLY A 1 185 ? -3.118 -7.490 16.569 1.00 96.19 185 GLY A C 1
ATOM 1518 O O . GLY A 1 185 ? -2.520 -8.102 17.463 1.00 96.19 185 GLY A O 1
ATOM 1519 N N . PRO A 1 186 ? -2.553 -6.440 15.944 1.00 93.81 186 PRO A N 1
ATOM 1520 C CA . PRO A 1 186 ? -1.175 -6.011 16.192 1.00 93.81 186 PRO A CA 1
ATOM 1521 C C . PRO A 1 186 ? -0.870 -5.705 17.664 1.00 93.81 186 PRO A C 1
ATOM 1523 O O . PRO A 1 186 ? 0.212 -6.040 18.152 1.00 93.81 186 PRO A O 1
ATOM 1526 N N . SER A 1 187 ? -1.846 -5.162 18.394 1.00 93.81 187 SER A N 1
ATOM 1527 C CA . SER A 1 187 ? -1.740 -4.835 19.822 1.00 93.81 187 SER A CA 1
ATOM 1528 C C . SER A 1 187 ? -2.107 -5.990 20.763 1.00 93.81 187 SER A C 1
ATOM 1530 O O . SER A 1 187 ? -2.082 -5.808 21.975 1.00 93.81 187 SER A O 1
ATOM 1532 N N . TRP A 1 188 ? -2.439 -7.182 20.251 1.00 96.62 188 TRP A N 1
ATOM 1533 C CA . TRP A 1 188 ? -2.788 -8.322 21.102 1.00 96.62 188 TRP A CA 1
ATOM 1534 C C . TRP A 1 188 ? -1.594 -8.804 21.939 1.00 96.62 188 TRP A C 1
ATOM 1536 O O . TRP A 1 188 ? -0.503 -9.040 21.410 1.00 96.62 188 TRP A O 1
ATOM 1546 N N . THR A 1 189 ? -1.840 -9.030 23.222 1.00 95.06 189 THR A N 1
ATOM 1547 C CA . THR A 1 189 ? -0.986 -9.728 24.193 1.00 95.06 189 THR A CA 1
ATOM 1548 C C . THR A 1 189 ? -1.787 -10.832 24.906 1.00 95.06 189 THR A C 1
ATOM 1550 O O . THR A 1 189 ? -3.028 -10.789 24.896 1.00 95.06 189 THR A O 1
ATOM 1553 N N . PRO A 1 190 ? -1.139 -11.839 25.525 1.00 95.62 190 PRO A N 1
ATOM 1554 C CA . PRO A 1 190 ? -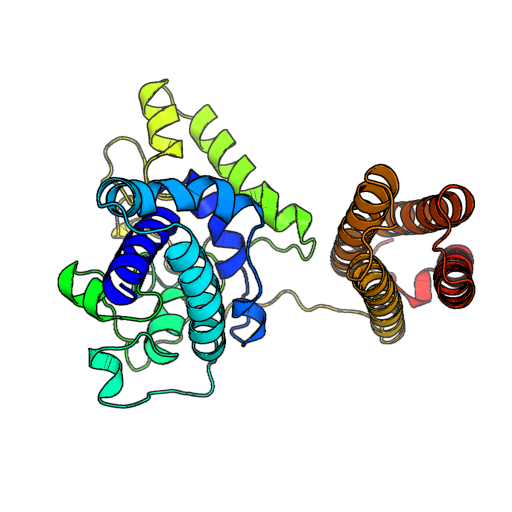1.841 -12.845 26.323 1.00 95.62 190 PRO A CA 1
ATOM 1555 C C . PRO A 1 190 ? -2.788 -12.212 27.354 1.00 95.62 190 PRO A C 1
ATOM 1557 O O . PRO A 1 190 ? -2.397 -11.341 28.122 1.00 95.62 190 PRO A O 1
ATOM 1560 N N . GLY A 1 191 ? -4.059 -12.626 27.339 1.00 94.44 191 GLY A N 1
ATOM 1561 C CA . GLY A 1 191 ? -5.111 -12.078 28.207 1.00 94.44 191 GLY A CA 1
ATOM 1562 C C . GLY A 1 191 ? -5.846 -10.839 27.672 1.00 94.44 191 GLY A C 1
ATOM 1563 O O . GLY A 1 191 ? -6.906 -10.509 28.196 1.00 94.44 191 GLY A O 1
ATOM 1564 N N . SER A 1 192 ? -5.353 -10.187 26.614 1.00 96.75 192 SER A N 1
ATOM 1565 C CA . SER A 1 192 ? -6.042 -9.044 25.991 1.00 96.75 192 SER A CA 1
ATOM 1566 C C . SER A 1 192 ? -7.155 -9.460 25.003 1.00 96.75 192 SER A C 1
ATOM 1568 O O . SER A 1 192 ? -7.139 -10.591 24.488 1.00 96.75 192 SER A O 1
ATOM 1570 N N . PRO A 1 193 ? -8.113 -8.557 24.691 1.00 96.94 193 PRO A N 1
ATOM 1571 C CA . PRO A 1 193 ? -9.086 -8.724 23.611 1.00 96.94 193 PRO A CA 1
ATOM 1572 C C . PRO A 1 193 ? -8.417 -8.867 22.243 1.00 96.94 193 PRO A C 1
ATOM 1574 O O . PRO A 1 193 ? -7.243 -8.557 22.082 1.00 96.94 193 PRO A O 1
ATOM 1577 N N . TRP A 1 194 ? -9.179 -9.278 21.225 1.00 96.81 194 TRP A N 1
ATOM 1578 C CA . TRP A 1 194 ? -8.657 -9.570 19.881 1.00 96.81 194 TRP A CA 1
ATOM 1579 C C . TRP A 1 194 ? -7.742 -8.479 19.300 1.00 96.81 194 TRP A C 1
ATOM 1581 O O . TRP A 1 194 ? -6.684 -8.798 18.767 1.00 96.81 194 TRP A O 1
ATOM 1591 N N . THR A 1 195 ? -8.113 -7.206 19.430 1.00 95.62 195 THR A N 1
ATOM 1592 C CA . THR A 1 195 ? -7.356 -6.051 18.916 1.00 95.62 195 THR A CA 1
ATOM 1593 C C . THR A 1 195 ? -6.478 -5.374 19.977 1.00 95.62 195 THR A C 1
ATOM 1595 O O . THR A 1 195 ? -6.003 -4.259 19.770 1.00 95.62 195 THR A O 1
ATOM 1598 N N . GLY A 1 196 ? -6.229 -6.047 21.105 1.00 95.00 196 GLY A N 1
ATOM 1599 C CA . GLY A 1 196 ? -5.536 -5.487 22.264 1.00 95.00 196 GLY A CA 1
ATOM 1600 C C . GLY A 1 196 ? -6.422 -4.570 23.111 1.00 95.00 196 GLY A C 1
ATOM 1601 O O . GLY A 1 196 ? -7.619 -4.406 22.861 1.00 95.00 196 GLY A O 1
ATOM 1602 N N . TRP A 1 197 ? -5.835 -3.976 24.147 1.00 92.19 197 TRP A N 1
ATOM 1603 C CA . TRP A 1 197 ? -6.532 -3.039 25.022 1.00 92.19 197 TRP A CA 1
ATOM 1604 C C . TRP A 1 197 ? -6.501 -1.620 24.453 1.00 92.19 197 TRP A C 1
ATOM 1606 O O . TRP A 1 197 ? -5.435 -1.074 24.182 1.00 92.19 197 TRP A O 1
ATOM 1616 N N . SER A 1 198 ? -7.663 -0.975 24.326 1.00 88.44 198 SER A N 1
ATOM 1617 C CA . SER A 1 198 ? -7.749 0.379 23.756 1.00 88.44 198 SER A CA 1
ATOM 1618 C C . SER A 1 198 ? -6.920 1.421 24.514 1.00 88.44 198 SER A C 1
ATOM 1620 O O . SER A 1 198 ? -6.396 2.335 23.892 1.00 88.44 198 SER A O 1
ATOM 1622 N N . HIS A 1 199 ? -6.781 1.279 25.837 1.00 88.62 199 HIS A N 1
ATOM 1623 C CA . HIS A 1 199 ? -6.016 2.203 26.681 1.00 88.62 199 HIS A CA 1
ATOM 1624 C C . HIS A 1 199 ? -4.494 1.983 26.616 1.00 88.62 199 HIS A C 1
ATOM 1626 O O . HIS A 1 199 ? -3.744 2.834 27.079 1.00 88.62 199 HIS A O 1
ATOM 1632 N N . GLU A 1 200 ? -4.039 0.863 26.047 1.00 90.69 200 GLU A N 1
ATOM 1633 C CA . GLU A 1 200 ? -2.615 0.576 25.818 1.00 90.69 200 GLU A CA 1
ATOM 1634 C C . GLU A 1 200 ? -2.151 1.018 24.420 1.00 90.69 200 GLU A C 1
ATOM 1636 O O . GLU A 1 200 ? -0.958 0.977 24.114 1.00 90.69 200 GLU A O 1
ATOM 1641 N N . LYS A 1 201 ? -3.079 1.432 23.546 1.00 92.25 201 LYS A N 1
ATOM 1642 C CA . LYS A 1 201 ? -2.738 1.939 22.214 1.00 92.25 201 LYS A CA 1
ATOM 1643 C C . LYS A 1 201 ? -1.985 3.263 22.344 1.00 92.25 201 LYS A C 1
ATOM 1645 O O . LYS A 1 201 ? -2.395 4.156 23.080 1.00 92.25 201 LYS A O 1
ATOM 1650 N N . ILE A 1 202 ? -0.884 3.380 21.605 1.00 90.06 202 ILE A N 1
ATOM 1651 C CA . ILE A 1 202 ? -0.036 4.574 21.615 1.00 90.06 202 ILE A CA 1
ATOM 1652 C C . ILE A 1 202 ? -0.799 5.731 20.972 1.00 90.06 202 ILE A C 1
ATOM 1654 O O . ILE A 1 202 ? -1.240 5.629 19.827 1.00 90.06 202 ILE A O 1
ATOM 1658 N N . ASP A 1 203 ? -0.921 6.834 21.706 1.00 87.12 203 ASP A N 1
ATOM 1659 C CA . ASP A 1 203 ? -1.589 8.040 21.234 1.00 87.12 203 ASP A CA 1
ATOM 1660 C C . ASP A 1 203 ? -0.624 8.951 20.477 1.00 87.12 203 ASP A C 1
ATOM 1662 O O . ASP A 1 203 ? 0.128 9.731 21.066 1.00 87.12 203 ASP A O 1
ATOM 1666 N N . ILE A 1 204 ? -0.626 8.814 19.150 1.00 88.69 204 ILE A N 1
ATOM 1667 C CA . ILE A 1 204 ? 0.140 9.678 18.256 1.00 88.69 204 ILE A CA 1
ATOM 1668 C C . ILE A 1 204 ? -0.621 10.995 18.073 1.00 88.69 204 ILE A C 1
ATOM 1670 O O . ILE A 1 204 ? -1.699 11.032 17.476 1.00 88.69 204 ILE A O 1
ATOM 1674 N N . LYS A 1 205 ? -0.030 12.085 18.570 1.00 84.94 205 LYS A N 1
ATOM 1675 C CA . LYS A 1 205 ? -0.526 13.458 18.404 1.00 84.94 205 LYS A CA 1
ATOM 1676 C C . LYS A 1 205 ? 0.385 14.235 17.458 1.00 84.94 205 LYS A C 1
ATOM 1678 O O . LYS A 1 205 ? 1.589 13.998 17.433 1.00 84.94 205 LYS A O 1
ATOM 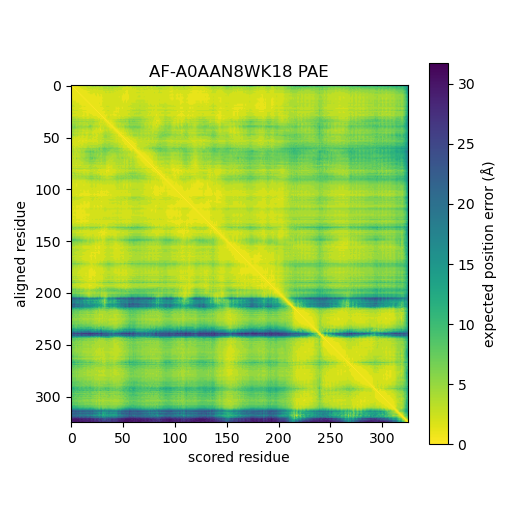1683 N N . GLY A 1 206 ? -0.210 15.113 16.654 1.00 77.38 206 GLY A N 1
ATOM 1684 C CA . GLY A 1 206 ? 0.496 15.864 15.617 1.00 77.38 206 GLY A CA 1
ATOM 1685 C C . GLY A 1 206 ? 1.270 17.085 16.136 1.00 77.38 206 GLY A C 1
ATOM 1686 O O . GLY A 1 206 ? 1.093 17.472 17.296 1.00 77.38 206 GLY A O 1
ATOM 1687 N N . PRO A 1 207 ? 2.085 17.715 15.264 1.00 71.56 207 PRO A N 1
ATOM 1688 C CA . PRO A 1 207 ? 2.487 17.219 13.944 1.00 71.56 207 PRO A CA 1
ATOM 1689 C C . PRO A 1 207 ? 3.611 16.177 14.060 1.00 71.56 207 PRO A C 1
ATOM 1691 O O . PRO A 1 207 ? 4.448 16.241 14.960 1.00 71.56 207 PRO A O 1
ATOM 1694 N N . ARG A 1 208 ? 3.642 15.206 13.141 1.00 74.50 208 ARG A N 1
ATOM 1695 C CA . ARG A 1 208 ? 4.761 14.261 13.044 1.00 74.50 208 ARG A CA 1
ATOM 1696 C C . ARG A 1 208 ? 5.928 14.959 12.342 1.00 74.50 208 ARG A C 1
ATOM 1698 O O . ARG A 1 208 ? 5.752 15.518 11.264 1.00 74.50 208 ARG A O 1
ATOM 1705 N N . GLU A 1 209 ? 7.111 14.946 12.951 1.00 69.62 209 GLU A N 1
ATOM 1706 C CA . GLU A 1 209 ? 8.319 15.441 12.288 1.00 69.62 209 GLU A CA 1
ATOM 1707 C C . GLU A 1 209 ? 8.685 14.503 11.133 1.00 69.62 209 GLU A C 1
ATOM 1709 O O . GLU A 1 209 ? 9.031 13.343 11.347 1.00 69.62 209 GLU A O 1
ATOM 1714 N N . HIS A 1 210 ? 8.608 15.000 9.898 1.00 70.94 210 HIS A N 1
ATOM 1715 C CA . HIS A 1 210 ? 9.078 14.253 8.737 1.00 70.94 210 HIS A CA 1
ATOM 1716 C C . HIS A 1 210 ? 10.600 14.296 8.673 1.00 70.94 210 HIS A C 1
ATOM 1718 O O . HIS A 1 210 ? 11.200 15.368 8.775 1.00 70.94 210 HIS A O 1
ATOM 1724 N N . VAL A 1 211 ? 11.233 13.151 8.409 1.00 66.12 211 VAL A N 1
ATOM 1725 C CA . VAL A 1 211 ? 12.663 13.117 8.089 1.00 66.12 211 VAL A CA 1
ATOM 1726 C C . VAL A 1 211 ? 12.869 13.875 6.771 1.00 66.12 211 VAL A C 1
ATOM 1728 O O . VAL A 1 211 ? 12.401 13.412 5.725 1.00 66.12 211 VAL A O 1
ATOM 1731 N N . PRO A 1 212 ? 13.547 15.039 6.766 1.00 64.94 212 PRO A N 1
ATOM 1732 C CA . PRO A 1 212 ? 13.677 15.825 5.553 1.00 64.94 212 PRO A CA 1
ATOM 1733 C C . PRO A 1 212 ? 14.536 15.068 4.542 1.00 64.94 212 PRO A C 1
ATOM 1735 O O . PRO A 1 212 ? 15.691 14.719 4.811 1.00 64.94 212 PRO A O 1
ATOM 1738 N N . VAL A 1 213 ? 13.996 14.872 3.337 1.00 67.06 213 VAL A N 1
ATOM 1739 C CA . VAL A 1 213 ? 14.767 14.384 2.193 1.00 67.06 213 VAL A CA 1
ATOM 1740 C C . VAL A 1 213 ? 15.723 15.494 1.766 1.00 67.06 213 VAL A C 1
ATOM 1742 O O . VAL A 1 213 ? 15.435 16.322 0.907 1.00 67.06 213 VAL A O 1
ATOM 1745 N N . THR A 1 214 ? 16.885 15.557 2.405 1.00 68.31 214 THR A N 1
ATOM 1746 C CA . THR A 1 214 ? 17.941 16.471 1.976 1.00 68.31 214 THR A CA 1
ATOM 1747 C C . THR A 1 214 ? 18.615 15.833 0.773 1.00 68.31 214 THR A C 1
ATOM 1749 O O . THR A 1 214 ? 19.375 14.899 0.948 1.00 68.31 214 THR A O 1
ATOM 1752 N N . ALA A 1 215 ? 18.378 16.280 -0.455 1.00 74.25 215 ALA A N 1
ATOM 1753 C CA . ALA A 1 215 ? 19.086 15.790 -1.643 1.00 74.25 215 ALA A CA 1
ATOM 1754 C C . ALA A 1 215 ? 19.489 16.958 -2.547 1.00 74.25 215 ALA A C 1
ATOM 1756 O O . ALA A 1 215 ? 18.834 17.998 -2.566 1.00 74.25 215 ALA A O 1
ATOM 1757 N N . THR A 1 216 ? 20.627 16.826 -3.238 1.00 83.88 216 THR A N 1
ATOM 1758 C CA . THR A 1 216 ? 21.061 17.848 -4.197 1.00 83.88 216 THR A CA 1
ATOM 1759 C C . THR A 1 216 ? 20.135 17.812 -5.411 1.00 83.88 216 THR A C 1
ATOM 1761 O O . THR A 1 216 ? 19.594 16.759 -5.756 1.00 83.88 216 THR A O 1
ATOM 1764 N N . SER A 1 217 ? 19.988 18.931 -6.122 1.00 86.62 217 SER A N 1
ATOM 1765 C CA . SER A 1 217 ? 19.226 18.948 -7.380 1.00 86.62 217 SER A CA 1
ATOM 1766 C C . SER A 1 217 ? 19.767 17.931 -8.394 1.00 86.62 217 SER A C 1
ATOM 1768 O O . SER A 1 217 ? 19.001 17.354 -9.158 1.00 86.62 217 SER A O 1
ATOM 1770 N N . VAL A 1 218 ? 21.076 17.651 -8.355 1.00 86.88 218 VAL A N 1
ATOM 1771 C CA . VAL A 1 218 ? 21.717 16.620 -9.185 1.00 86.88 218 VAL A CA 1
ATOM 1772 C C . VAL A 1 218 ? 21.196 15.225 -8.833 1.00 86.88 218 VAL A C 1
ATOM 1774 O O . VAL A 1 218 ? 20.864 14.465 -9.738 1.00 86.88 218 VAL A O 1
ATOM 1777 N N . MET A 1 219 ? 21.060 14.897 -7.543 1.00 86.88 219 MET A N 1
ATOM 1778 C CA . MET A 1 219 ? 20.480 13.624 -7.101 1.00 86.88 219 MET A CA 1
ATOM 1779 C C . MET A 1 219 ? 19.010 13.489 -7.519 1.00 86.88 219 MET A C 1
ATOM 1781 O O . MET A 1 219 ? 18.604 12.422 -7.972 1.00 86.88 219 MET A O 1
ATOM 1785 N N . HIS A 1 220 ? 18.220 14.566 -7.441 1.00 89.06 220 HIS A N 1
ATOM 1786 C CA . HIS A 1 220 ? 16.839 14.545 -7.936 1.00 89.06 220 HIS A CA 1
ATOM 1787 C C . HIS A 1 220 ? 16.780 14.246 -9.438 1.00 89.06 220 HIS A C 1
ATOM 1789 O O . HIS A 1 220 ? 16.056 13.341 -9.851 1.00 89.06 220 HIS A O 1
ATOM 1795 N N . CYS A 1 221 ? 17.580 14.941 -10.253 1.00 91.44 221 CYS A N 1
ATOM 1796 C CA . CYS A 1 221 ? 17.667 14.670 -11.690 1.00 91.44 221 CYS A CA 1
ATOM 1797 C C . CYS A 1 221 ? 18.113 13.230 -11.970 1.00 91.44 221 CYS A C 1
ATOM 1799 O O . CYS A 1 221 ? 17.524 12.556 -12.811 1.00 91.44 221 CYS A O 1
ATOM 1801 N N . TYR A 1 222 ? 19.120 12.747 -11.239 1.00 92.06 222 TYR A N 1
ATOM 1802 C CA . TYR A 1 222 ? 19.618 11.380 -11.346 1.00 92.06 222 TYR A CA 1
ATOM 1803 C C . TYR A 1 222 ? 18.508 10.353 -11.098 1.00 92.06 222 TYR A C 1
ATOM 1805 O O . TYR A 1 222 ? 18.257 9.490 -11.939 1.00 92.06 222 TYR A O 1
ATOM 1813 N N . VAL A 1 223 ? 17.790 10.485 -9.981 1.00 91.38 223 VAL A N 1
ATOM 1814 C CA . VAL A 1 223 ? 16.675 9.599 -9.633 1.00 91.38 223 VAL A CA 1
ATOM 1815 C C . VAL A 1 223 ? 15.564 9.658 -10.677 1.00 91.38 223 VAL A C 1
ATOM 1817 O O . VAL A 1 223 ? 15.064 8.607 -11.072 1.00 91.38 223 VAL A O 1
ATOM 1820 N N . ILE A 1 224 ? 15.191 10.850 -11.153 1.00 93.25 224 ILE A N 1
ATOM 1821 C CA . ILE A 1 224 ? 14.154 11.010 -12.182 1.00 93.25 224 ILE A CA 1
ATOM 1822 C C . ILE A 1 224 ? 14.556 10.276 -13.465 1.00 93.25 224 ILE A C 1
ATOM 1824 O O . ILE A 1 224 ? 13.746 9.539 -14.020 1.00 93.25 224 ILE A O 1
ATOM 1828 N N . ILE A 1 225 ? 15.806 10.413 -13.913 1.00 94.50 225 ILE A N 1
ATOM 1829 C CA . ILE A 1 225 ? 16.308 9.723 -15.110 1.00 94.50 225 ILE A CA 1
ATOM 1830 C C . ILE A 1 225 ? 16.234 8.200 -14.935 1.00 94.50 225 ILE A C 1
ATOM 1832 O O . ILE A 1 225 ? 15.731 7.507 -15.820 1.00 94.50 225 ILE A O 1
ATOM 1836 N N . HIS A 1 226 ? 16.678 7.666 -13.793 1.00 94.19 226 HIS A N 1
ATOM 1837 C CA . HIS A 1 226 ? 16.608 6.223 -13.517 1.00 94.19 226 HIS A CA 1
ATOM 1838 C C . HIS A 1 226 ? 15.175 5.713 -13.365 1.00 94.19 226 HIS A C 1
ATOM 1840 O O . HIS A 1 226 ? 14.862 4.618 -13.830 1.00 94.19 226 HIS A O 1
ATOM 1846 N N . PHE A 1 227 ? 14.287 6.510 -12.771 1.00 92.81 227 PHE A N 1
ATOM 1847 C CA . PHE A 1 227 ? 12.864 6.201 -12.687 1.00 92.81 227 PHE A CA 1
ATOM 1848 C C . PHE A 1 227 ? 12.223 6.138 -14.080 1.00 92.81 227 PHE A C 1
ATOM 1850 O O . PHE A 1 227 ? 11.527 5.173 -14.387 1.00 92.81 227 PHE A O 1
ATOM 1857 N N . LEU A 1 228 ? 12.503 7.111 -14.953 1.00 92.88 228 LEU A N 1
ATOM 1858 C CA . LEU A 1 228 ? 12.013 7.122 -16.335 1.00 92.88 228 LEU A CA 1
ATOM 1859 C C . LEU A 1 228 ? 12.582 5.961 -17.161 1.00 92.88 228 LEU A C 1
ATOM 1861 O O . LEU A 1 228 ? 11.860 5.379 -17.973 1.00 92.88 228 LEU A O 1
ATOM 1865 N N . ALA A 1 229 ? 13.841 5.577 -16.938 1.00 90.62 229 ALA A N 1
ATOM 1866 C CA . ALA A 1 229 ? 14.432 4.396 -17.563 1.00 90.62 229 ALA A CA 1
ATOM 1867 C C . ALA A 1 229 ? 13.735 3.101 -17.104 1.00 90.62 229 ALA A C 1
ATOM 1869 O O . ALA A 1 229 ? 13.378 2.268 -17.937 1.00 90.62 229 ALA A O 1
ATOM 1870 N N . ALA A 1 230 ? 13.468 2.954 -15.801 1.00 90.00 230 ALA A N 1
ATOM 1871 C CA . ALA A 1 230 ? 12.712 1.823 -15.263 1.00 90.00 230 ALA A CA 1
ATOM 1872 C C . ALA A 1 230 ? 11.268 1.788 -15.796 1.00 90.00 230 ALA A C 1
ATOM 1874 O O . ALA A 1 230 ? 10.782 0.724 -16.173 1.00 90.00 230 ALA A O 1
ATOM 1875 N N . LEU A 1 231 ? 10.606 2.944 -15.894 1.00 88.94 231 LEU A N 1
ATOM 1876 C CA . LEU A 1 231 ? 9.269 3.074 -16.478 1.00 88.94 231 LEU A CA 1
ATOM 1877 C C . LEU A 1 231 ? 9.255 2.716 -17.973 1.00 88.94 231 LEU A C 1
ATOM 1879 O O . LEU A 1 231 ? 8.333 2.067 -18.449 1.00 88.94 231 LEU A O 1
ATOM 1883 N N . SER A 1 232 ? 10.293 3.090 -18.719 1.00 86.00 232 SER A N 1
ATOM 1884 C CA . SER A 1 232 ? 10.425 2.716 -20.135 1.00 86.00 232 SER A CA 1
ATOM 1885 C C . SER A 1 232 ? 10.613 1.204 -20.313 1.00 86.00 232 SER A C 1
ATOM 1887 O O . SER A 1 232 ? 10.150 0.623 -21.292 1.00 86.00 232 SER A O 1
ATOM 1889 N N . LEU A 1 233 ? 11.261 0.541 -19.350 1.00 83.12 233 LEU A N 1
ATOM 1890 C CA . LEU A 1 233 ? 11.399 -0.914 -19.346 1.00 83.12 233 LEU A CA 1
ATOM 1891 C C . LEU A 1 233 ? 10.067 -1.617 -19.030 1.00 83.12 233 LEU A C 1
ATOM 1893 O O . LEU A 1 233 ? 9.764 -2.646 -19.631 1.00 83.12 233 LEU A O 1
ATOM 1897 N N . THR A 1 234 ? 9.233 -1.067 -18.139 1.00 80.50 234 THR A N 1
ATOM 1898 C CA . THR A 1 234 ? 7.905 -1.643 -17.858 1.00 80.50 234 THR A CA 1
ATOM 1899 C C . THR A 1 234 ? 6.930 -1.459 -19.018 1.00 80.50 234 THR A C 1
ATOM 1901 O O . THR A 1 234 ? 6.177 -2.382 -19.326 1.00 80.50 234 THR A O 1
ATOM 1904 N N . THR A 1 235 ? 6.955 -0.318 -19.713 1.00 79.88 235 THR A N 1
ATOM 1905 C CA . THR A 1 235 ? 6.134 -0.118 -20.920 1.00 79.88 235 THR A CA 1
ATOM 1906 C C . THR A 1 235 ? 6.585 -1.000 -22.078 1.00 79.88 235 THR A C 1
ATOM 1908 O O . THR A 1 235 ? 5.751 -1.375 -22.894 1.00 79.88 235 THR A O 1
ATOM 1911 N N . TYR A 1 236 ? 7.862 -1.389 -22.126 1.00 76.19 236 TYR A N 1
ATOM 1912 C CA . TYR A 1 236 ? 8.369 -2.400 -23.056 1.00 76.19 236 TYR A CA 1
ATOM 1913 C C . TYR A 1 236 ? 7.883 -3.823 -22.729 1.00 76.19 236 TYR A C 1
ATOM 1915 O O . TYR A 1 236 ? 7.651 -4.611 -23.642 1.00 76.19 236 TYR A O 1
ATOM 1923 N N . LEU A 1 237 ? 7.683 -4.154 -21.448 1.00 72.88 237 LEU A N 1
ATOM 1924 C CA . LEU A 1 237 ? 7.117 -5.443 -21.022 1.00 72.88 237 LEU A CA 1
ATOM 1925 C C . LEU A 1 237 ? 5.616 -5.579 -21.332 1.00 72.88 237 LEU A C 1
ATOM 1927 O O . LEU A 1 237 ? 5.127 -6.685 -21.544 1.00 72.88 237 LEU A O 1
ATOM 1931 N N . ALA A 1 238 ? 4.878 -4.468 -21.344 1.00 67.56 238 ALA A N 1
ATOM 1932 C CA . ALA A 1 238 ? 3.421 -4.449 -21.480 1.00 67.56 238 ALA A CA 1
ATOM 1933 C C . ALA A 1 238 ? 2.825 -5.037 -22.788 1.00 67.56 238 ALA A C 1
ATOM 1935 O O . ALA A 1 238 ? 1.754 -5.640 -22.701 1.00 67.56 238 ALA A O 1
ATOM 1936 N N . PRO A 1 239 ? 3.422 -4.883 -23.991 1.00 68.56 239 PRO A N 1
ATOM 1937 C CA . PRO A 1 239 ? 2.722 -5.148 -25.242 1.00 68.56 239 PRO A CA 1
ATOM 1938 C C . PRO A 1 239 ? 2.986 -6.512 -25.894 1.00 68.56 239 PRO A C 1
ATOM 1940 O O . PRO A 1 239 ? 2.514 -6.702 -27.012 1.00 68.56 239 PRO A O 1
ATOM 1943 N N . THR A 1 240 ? 3.714 -7.471 -25.303 1.00 58.41 240 THR A N 1
ATOM 1944 C CA . THR A 1 240 ? 4.174 -8.619 -26.114 1.00 58.41 240 THR A CA 1
ATOM 1945 C C . THR A 1 240 ? 3.940 -10.014 -25.534 1.00 58.41 240 THR A C 1
ATOM 1947 O O . THR A 1 240 ? 4.453 -10.401 -24.492 1.00 58.41 240 THR A O 1
ATOM 1950 N N . ALA A 1 241 ? 3.266 -10.831 -26.349 1.00 58.50 241 ALA A N 1
ATOM 1951 C CA . ALA A 1 241 ? 3.318 -12.294 -26.341 1.00 58.50 241 ALA A CA 1
ATOM 1952 C C . ALA A 1 241 ? 4.649 -12.852 -26.913 1.00 58.50 241 ALA A C 1
ATOM 1954 O O . ALA A 1 241 ? 4.745 -14.041 -27.202 1.00 58.50 241 ALA A O 1
ATOM 1955 N N . ALA A 1 242 ? 5.654 -11.990 -27.127 1.00 69.19 242 ALA A N 1
ATOM 1956 C CA . ALA A 1 242 ? 6.900 -12.279 -27.847 1.00 69.19 242 ALA A CA 1
ATOM 1957 C C . ALA A 1 242 ? 8.166 -12.199 -26.971 1.00 69.19 242 ALA A C 1
ATOM 1959 O O . ALA A 1 242 ? 9.268 -12.398 -27.479 1.00 69.19 242 ALA A O 1
ATOM 1960 N N . ILE A 1 243 ? 8.028 -11.894 -25.677 1.00 78.44 243 ILE A N 1
ATOM 1961 C CA . ILE A 1 243 ? 9.129 -11.914 -24.706 1.00 78.44 243 ILE A CA 1
ATOM 1962 C C . ILE A 1 243 ? 9.038 -13.229 -23.923 1.00 78.44 243 ILE A C 1
ATOM 1964 O O . ILE A 1 243 ? 7.961 -13.605 -23.456 1.00 78.44 243 ILE A O 1
ATOM 1968 N N . GLY A 1 244 ? 10.157 -13.945 -23.796 1.00 86.00 244 GLY A N 1
ATOM 1969 C CA . GLY A 1 244 ? 10.216 -15.177 -23.016 1.00 86.00 244 GLY A CA 1
ATOM 1970 C C . GLY A 1 244 ? 10.022 -14.930 -21.515 1.00 86.00 244 GLY A C 1
ATOM 1971 O O . GLY A 1 244 ? 10.218 -13.830 -20.996 1.00 86.00 244 GLY A O 1
ATOM 1972 N N . LEU A 1 245 ? 9.621 -15.975 -20.784 1.00 87.06 245 LEU A N 1
ATOM 1973 C CA . LEU A 1 245 ? 9.382 -15.886 -19.337 1.00 87.06 245 LEU A CA 1
ATOM 1974 C C . LEU A 1 245 ? 10.641 -15.449 -18.566 1.00 87.06 245 LEU A C 1
ATOM 1976 O O . LEU A 1 245 ? 10.544 -14.724 -17.576 1.00 87.06 245 LEU A O 1
ATOM 1980 N N . THR A 1 246 ? 11.816 -15.871 -19.036 1.00 88.31 246 THR A N 1
ATOM 1981 C CA . THR A 1 246 ? 13.114 -15.517 -18.454 1.00 88.31 246 THR A CA 1
ATOM 1982 C C . THR A 1 246 ? 13.356 -14.013 -18.528 1.00 88.31 246 THR A C 1
ATOM 1984 O O . THR A 1 246 ? 13.686 -13.392 -17.519 1.00 88.31 246 THR A O 1
ATOM 1987 N N . GLU A 1 247 ? 13.140 -13.401 -19.688 1.00 86.19 247 GLU A N 1
ATOM 1988 C CA . GLU A 1 247 ? 13.305 -11.965 -19.900 1.00 86.19 247 GLU A CA 1
ATOM 1989 C C . GLU A 1 247 ? 12.280 -11.162 -19.095 1.00 86.19 247 GLU A C 1
ATOM 1991 O O . GLU A 1 247 ? 12.644 -10.177 -18.452 1.00 86.19 247 GLU A O 1
ATOM 1996 N N . VAL A 1 248 ? 11.020 -11.615 -19.043 1.00 87.81 248 VAL A N 1
ATOM 1997 C CA . VAL A 1 248 ? 9.991 -11.002 -18.185 1.00 87.81 248 VAL A CA 1
ATOM 1998 C C . VAL A 1 248 ? 10.442 -10.987 -16.724 1.00 87.81 248 VAL A C 1
ATOM 2000 O O . VAL A 1 248 ? 10.349 -9.949 -16.061 1.00 87.81 248 VAL A O 1
ATOM 2003 N N . PHE A 1 249 ? 10.951 -12.112 -16.215 1.00 89.25 249 PHE A N 1
ATOM 2004 C CA . PHE A 1 249 ? 11.449 -12.209 -14.845 1.00 89.25 249 PHE A CA 1
ATOM 2005 C C . PHE A 1 249 ? 12.643 -11.278 -14.604 1.00 89.25 249 PHE A C 1
ATOM 2007 O O . PHE A 1 249 ? 12.640 -10.519 -13.633 1.00 89.25 249 PHE A O 1
ATOM 2014 N N . ILE A 1 250 ? 13.631 -11.283 -15.502 1.00 89.38 250 ILE A N 1
ATOM 2015 C CA . ILE A 1 250 ? 14.838 -10.453 -15.398 1.00 89.38 250 ILE A CA 1
ATOM 2016 C C . ILE A 1 250 ? 14.482 -8.967 -15.391 1.00 89.38 250 ILE A C 1
ATOM 2018 O O . ILE A 1 250 ? 14.903 -8.244 -14.488 1.00 89.38 250 ILE A O 1
ATOM 2022 N N . TYR A 1 251 ? 13.678 -8.499 -16.344 1.00 88.19 251 TYR A N 1
ATOM 2023 C CA . TYR A 1 251 ? 13.308 -7.088 -16.423 1.00 88.19 251 TYR A CA 1
ATOM 2024 C C . TYR A 1 251 ? 12.426 -6.658 -15.248 1.00 88.19 251 TYR A C 1
ATOM 2026 O O . TYR A 1 251 ? 12.623 -5.570 -14.706 1.00 88.19 251 TYR A O 1
ATOM 2034 N N . SER A 1 252 ? 11.521 -7.522 -14.781 1.00 88.88 252 SER A N 1
ATOM 2035 C CA . SER A 1 252 ? 10.735 -7.258 -13.568 1.00 88.88 252 SER A CA 1
ATOM 2036 C C . SER A 1 252 ? 11.639 -7.112 -12.342 1.00 88.88 252 SER A C 1
ATOM 2038 O O . SER A 1 252 ? 11.485 -6.167 -11.564 1.00 88.88 252 SER A O 1
ATOM 2040 N N . LEU A 1 253 ? 12.628 -7.999 -12.191 1.00 90.38 253 LEU A N 1
ATOM 2041 C CA . LEU A 1 253 ? 13.615 -7.918 -11.119 1.00 90.38 253 LEU A CA 1
ATOM 2042 C C . LEU A 1 253 ? 14.460 -6.642 -11.230 1.00 90.38 253 LEU A C 1
ATOM 2044 O O . LEU A 1 253 ? 14.654 -5.962 -10.226 1.00 90.38 253 LEU A O 1
ATOM 2048 N N . MET A 1 254 ? 14.907 -6.267 -12.432 1.00 89.81 254 MET A N 1
ATOM 2049 C CA . MET A 1 254 ? 15.652 -5.023 -12.664 1.00 89.81 254 MET A CA 1
ATOM 2050 C C . MET A 1 254 ? 14.856 -3.784 -12.250 1.00 89.81 254 MET A C 1
ATOM 2052 O O . MET A 1 254 ? 15.418 -2.885 -11.620 1.00 89.81 254 MET A O 1
ATOM 2056 N N . VAL A 1 255 ? 13.559 -3.733 -12.568 1.00 90.38 255 VAL A N 1
ATOM 2057 C CA . VAL A 1 255 ? 12.671 -2.634 -12.160 1.00 90.38 255 VAL A CA 1
ATOM 2058 C C . VAL A 1 255 ? 12.568 -2.579 -10.638 1.00 90.38 255 VAL A C 1
ATOM 2060 O O . VAL A 1 255 ? 12.816 -1.527 -10.049 1.00 90.38 255 VAL A O 1
ATOM 2063 N N . VAL A 1 256 ? 12.282 -3.708 -9.983 1.00 90.56 256 VAL A N 1
ATOM 2064 C CA . VAL A 1 256 ? 12.168 -3.779 -8.516 1.00 90.56 256 VAL A CA 1
ATOM 2065 C C . VAL A 1 256 ? 13.475 -3.370 -7.830 1.00 90.56 256 VAL A C 1
ATOM 2067 O O . VAL A 1 256 ? 13.456 -2.555 -6.904 1.00 90.56 256 VAL A O 1
ATOM 2070 N N . VAL A 1 257 ? 14.617 -3.882 -8.296 1.00 92.25 257 VAL A N 1
ATOM 2071 C CA . VAL A 1 257 ? 15.946 -3.540 -7.765 1.00 92.25 257 VAL A CA 1
ATOM 2072 C C . VAL A 1 257 ? 16.254 -2.059 -7.982 1.00 92.25 257 VAL A C 1
ATOM 2074 O O . VAL A 1 257 ? 16.752 -1.408 -7.067 1.00 92.25 257 VAL A O 1
ATOM 2077 N N . THR A 1 258 ? 15.918 -1.501 -9.146 1.00 92.75 258 THR A N 1
ATOM 2078 C CA . THR A 1 258 ? 16.128 -0.077 -9.455 1.00 92.75 258 THR A CA 1
ATOM 2079 C C . THR A 1 258 ? 15.321 0.832 -8.544 1.00 92.75 258 THR A C 1
ATOM 2081 O O . THR A 1 258 ? 15.899 1.713 -7.911 1.00 92.75 258 THR A O 1
ATOM 2084 N N . LEU A 1 259 ? 14.017 0.588 -8.400 1.00 91.56 259 LEU A N 1
ATOM 2085 C CA . LEU A 1 259 ? 13.169 1.370 -7.496 1.00 91.56 259 LEU A CA 1
ATOM 2086 C C . LEU A 1 259 ? 13.632 1.248 -6.034 1.00 91.56 259 LEU A C 1
ATOM 2088 O O . LEU A 1 259 ? 13.579 2.216 -5.278 1.00 91.56 259 LEU A O 1
ATOM 2092 N N . SER A 1 260 ? 14.150 0.080 -5.648 1.00 92.19 260 SER A N 1
ATOM 2093 C CA . SER A 1 260 ? 14.709 -0.144 -4.311 1.00 92.19 260 SER A CA 1
ATOM 2094 C C . SER A 1 260 ? 16.008 0.616 -4.075 1.00 92.19 260 SER A C 1
ATOM 2096 O O . SER A 1 260 ? 16.169 1.238 -3.027 1.00 92.19 260 SER A O 1
ATOM 2098 N N . CYS A 1 261 ? 16.918 0.613 -5.051 1.00 92.25 261 CYS A N 1
ATOM 2099 C CA . CYS A 1 261 ? 18.171 1.357 -4.960 1.00 92.25 261 CYS A CA 1
ATOM 2100 C C . CYS A 1 261 ? 17.922 2.866 -4.939 1.00 92.25 261 CYS A C 1
ATOM 2102 O O . CYS A 1 261 ? 18.530 3.548 -4.123 1.00 92.25 261 CYS A O 1
ATOM 2104 N N . ILE A 1 262 ? 16.965 3.375 -5.726 1.00 91.00 262 ILE A N 1
ATOM 2105 C CA . ILE A 1 262 ? 16.519 4.777 -5.652 1.00 91.00 262 ILE A CA 1
ATOM 2106 C C . ILE A 1 262 ? 16.083 5.143 -4.225 1.00 91.00 262 ILE A C 1
ATOM 2108 O O . ILE A 1 262 ? 16.526 6.161 -3.699 1.00 91.00 262 ILE A O 1
ATOM 2112 N N . GLY A 1 263 ? 15.262 4.309 -3.576 1.00 89.50 263 GLY A N 1
ATOM 2113 C CA . GLY A 1 263 ? 14.871 4.532 -2.180 1.00 89.50 263 GLY A CA 1
ATOM 2114 C C . GLY A 1 263 ? 16.080 4.567 -1.238 1.00 89.50 263 GLY A C 1
ATOM 2115 O O . GLY A 1 263 ? 16.234 5.494 -0.448 1.00 89.50 263 GLY A O 1
ATOM 2116 N N . ILE A 1 264 ? 16.999 3.609 -1.377 1.00 89.62 264 ILE A N 1
ATOM 2117 C CA . ILE A 1 264 ? 18.223 3.529 -0.561 1.00 89.62 264 ILE A CA 1
ATOM 2118 C C . ILE A 1 264 ? 19.145 4.741 -0.780 1.00 89.62 264 ILE A C 1
ATOM 2120 O O . ILE A 1 264 ? 19.777 5.207 0.167 1.00 89.62 264 ILE A O 1
ATOM 2124 N N . LEU A 1 265 ? 19.216 5.296 -1.992 1.00 88.62 265 LEU A N 1
ATOM 2125 C CA . LEU A 1 265 ? 20.000 6.503 -2.272 1.00 88.62 265 LEU A CA 1
ATOM 2126 C C . LEU A 1 265 ? 19.511 7.716 -1.467 1.00 88.62 265 LEU A C 1
ATOM 2128 O O . LEU A 1 265 ? 20.339 8.519 -1.032 1.00 88.62 265 LEU A O 1
ATOM 2132 N N . TYR A 1 266 ? 18.202 7.829 -1.226 1.00 85.12 266 TYR A N 1
ATOM 2133 C CA . TYR A 1 266 ? 17.643 8.860 -0.345 1.00 85.12 266 TYR A CA 1
ATOM 2134 C C . TYR A 1 266 ? 17.895 8.580 1.140 1.00 85.12 266 TYR A C 1
ATOM 2136 O O . TYR A 1 266 ? 18.068 9.523 1.907 1.00 85.12 266 TYR A O 1
ATOM 2144 N N . GLU A 1 267 ? 17.993 7.309 1.541 1.00 84.94 267 GLU A N 1
ATOM 2145 C CA . GLU A 1 267 ? 18.360 6.917 2.913 1.00 84.94 267 GLU A CA 1
ATOM 2146 C C . GLU A 1 267 ? 19.847 7.139 3.235 1.00 84.94 267 GLU A C 1
ATOM 2148 O O . GLU A 1 267 ? 20.211 7.288 4.399 1.00 84.94 267 GLU A O 1
ATOM 2153 N N . ARG A 1 268 ? 20.718 7.145 2.218 1.00 82.19 268 ARG A N 1
ATOM 2154 C CA . ARG A 1 268 ? 22.173 7.378 2.330 1.00 82.19 268 ARG A CA 1
ATOM 2155 C C . ARG A 1 268 ? 22.932 6.495 3.335 1.00 82.19 268 ARG A C 1
ATOM 2157 O O . ARG A 1 268 ? 23.817 6.998 4.033 1.00 82.19 268 ARG A O 1
ATOM 2164 N N . PRO A 1 269 ? 22.688 5.176 3.414 1.00 85.38 269 PRO A N 1
ATOM 2165 C CA . PRO A 1 269 ? 23.574 4.330 4.194 1.00 85.38 269 PRO A CA 1
ATOM 2166 C C . PRO A 1 269 ? 25.001 4.331 3.604 1.00 85.38 269 PRO A C 1
ATOM 2168 O O . PRO A 1 269 ? 25.164 4.526 2.394 1.00 85.38 269 PRO A O 1
ATOM 2171 N N . PRO A 1 270 ? 26.040 4.015 4.402 1.00 84.50 270 PRO A N 1
ATOM 2172 C CA . PRO A 1 270 ? 27.435 3.984 3.941 1.00 84.50 270 PRO A CA 1
ATOM 2173 C C . PRO A 1 270 ? 27.685 3.101 2.704 1.00 84.50 270 PRO A C 1
ATOM 2175 O O . PRO A 1 270 ? 28.608 3.341 1.929 1.00 84.50 270 PRO A O 1
ATOM 2178 N N . TYR A 1 271 ? 26.842 2.087 2.489 1.00 87.62 271 TYR A N 1
ATOM 2179 C CA . TYR A 1 271 ? 26.933 1.156 1.363 1.00 87.62 271 TYR A CA 1
ATOM 2180 C C . TYR A 1 271 ? 26.138 1.581 0.113 1.00 87.62 271 TYR A C 1
ATOM 2182 O O . TYR A 1 271 ? 26.224 0.894 -0.904 1.00 87.62 271 TYR A O 1
ATOM 2190 N N . ALA A 1 272 ? 25.383 2.689 0.142 1.00 88.31 272 ALA A N 1
ATOM 2191 C CA . ALA A 1 272 ? 24.490 3.094 -0.954 1.00 88.31 272 ALA A CA 1
ATOM 2192 C C . ALA A 1 272 ? 25.223 3.234 -2.295 1.00 88.31 272 ALA A C 1
ATOM 2194 O O . ALA A 1 272 ? 24.760 2.735 -3.316 1.00 88.31 272 ALA A O 1
ATOM 2195 N N . ARG A 1 273 ? 26.419 3.840 -2.279 1.00 88.06 273 ARG A N 1
ATOM 2196 C CA . ARG A 1 273 ? 27.267 3.982 -3.473 1.00 88.06 273 ARG A CA 1
ATOM 2197 C C . ARG A 1 273 ? 27.671 2.629 -4.052 1.00 88.06 273 ARG A C 1
ATOM 2199 O O . ARG A 1 273 ? 27.618 2.439 -5.261 1.00 88.06 273 ARG A O 1
ATOM 2206 N N . VAL A 1 274 ? 28.116 1.708 -3.197 1.00 90.31 274 VAL A N 1
ATOM 2207 C CA . VAL A 1 274 ? 28.577 0.381 -3.634 1.00 90.31 274 VAL A CA 1
ATOM 2208 C C . VAL A 1 274 ? 27.418 -0.384 -4.265 1.00 90.31 274 VAL A C 1
ATOM 2210 O O . VAL A 1 274 ? 27.578 -0.953 -5.343 1.00 90.31 274 VAL A O 1
ATOM 2213 N N . LEU A 1 275 ? 26.243 -0.332 -3.632 1.00 92.12 275 LEU A N 1
ATOM 2214 C CA . LEU A 1 275 ? 25.023 -0.939 -4.153 1.00 92.12 275 LEU A CA 1
ATOM 2215 C C . LEU A 1 275 ? 24.638 -0.352 -5.517 1.00 92.12 275 LEU A C 1
ATOM 2217 O O . LEU A 1 275 ? 24.297 -1.097 -6.431 1.00 92.12 275 LEU A O 1
ATOM 2221 N N . GLU A 1 276 ? 24.736 0.965 -5.671 1.00 93.19 276 GLU A N 1
ATOM 2222 C CA . GLU A 1 276 ? 24.336 1.643 -6.899 1.00 93.19 276 GLU A CA 1
ATOM 2223 C C . GLU A 1 276 ? 25.285 1.383 -8.074 1.00 93.19 276 GLU A C 1
ATOM 2225 O O . GLU A 1 276 ? 24.842 1.130 -9.197 1.00 93.19 276 GLU A O 1
ATOM 2230 N N . VAL A 1 277 ? 26.594 1.360 -7.813 1.00 92.94 277 VAL A N 1
ATOM 2231 C CA . VAL A 1 277 ? 27.597 0.949 -8.805 1.00 92.94 277 VAL A CA 1
ATOM 2232 C C . VAL A 1 277 ? 27.363 -0.503 -9.214 1.00 92.94 277 VAL A C 1
ATOM 2234 O O . VAL A 1 277 ? 27.311 -0.796 -10.409 1.00 92.94 277 VAL A O 1
ATOM 2237 N N . ALA A 1 278 ? 27.153 -1.403 -8.248 1.00 94.50 278 ALA A N 1
ATOM 2238 C CA . ALA A 1 278 ? 26.849 -2.802 -8.530 1.00 94.50 278 ALA A CA 1
ATOM 2239 C C . ALA A 1 278 ? 25.577 -2.940 -9.380 1.00 94.50 278 ALA A C 1
ATOM 2241 O O . ALA A 1 278 ? 25.591 -3.649 -10.387 1.00 94.50 278 ALA A O 1
ATOM 2242 N N . ARG A 1 279 ? 24.505 -2.209 -9.045 1.00 95.12 279 ARG A N 1
ATOM 2243 C CA . ARG A 1 279 ? 23.268 -2.186 -9.835 1.00 95.12 279 ARG A CA 1
ATOM 2244 C C . ARG A 1 279 ? 23.522 -1.730 -11.269 1.00 95.12 279 ARG A C 1
ATOM 2246 O O . ARG A 1 279 ? 23.010 -2.365 -12.189 1.00 95.12 279 ARG A O 1
ATOM 2253 N N . CYS A 1 280 ? 24.292 -0.662 -11.476 1.00 95.25 280 CYS A N 1
ATOM 2254 C CA . CYS A 1 280 ? 24.591 -0.156 -12.816 1.00 95.25 280 CYS A CA 1
ATOM 2255 C C . CYS A 1 280 ? 25.401 -1.168 -13.645 1.00 95.25 280 CYS A C 1
ATOM 2257 O O . CYS A 1 280 ? 25.054 -1.416 -14.799 1.00 95.25 280 CYS A O 1
ATOM 2259 N N . VAL A 1 281 ? 26.423 -1.804 -13.056 1.00 95.31 281 VAL A N 1
ATOM 2260 C CA . VAL A 1 281 ? 27.216 -2.857 -13.722 1.00 95.31 281 VAL A CA 1
ATOM 2261 C C . VAL A 1 281 ? 26.341 -4.055 -14.090 1.00 95.31 281 VAL A C 1
ATOM 2263 O O . VAL A 1 281 ? 26.360 -4.500 -15.237 1.00 95.31 281 VAL A O 1
ATOM 2266 N N . ILE A 1 282 ? 25.541 -4.553 -13.144 1.00 94.50 282 ILE A N 1
ATOM 2267 C CA . ILE A 1 282 ? 24.638 -5.688 -13.373 1.00 94.50 282 ILE A CA 1
ATOM 2268 C C . ILE A 1 282 ? 23.613 -5.339 -14.457 1.00 94.50 282 ILE A C 1
ATOM 2270 O O . ILE A 1 282 ? 23.373 -6.146 -15.348 1.00 94.50 282 ILE A O 1
ATOM 2274 N N . SER A 1 283 ? 23.048 -4.130 -14.435 1.00 93.50 283 SER A N 1
ATOM 2275 C CA . SER A 1 283 ? 22.058 -3.699 -15.429 1.00 93.50 283 SER A CA 1
ATOM 2276 C C . SER A 1 283 ? 22.640 -3.631 -16.841 1.00 93.50 283 SER A C 1
ATOM 2278 O O . SER A 1 283 ? 21.974 -4.040 -17.789 1.00 93.50 283 SER A O 1
ATOM 2280 N N . LEU A 1 284 ? 23.890 -3.179 -16.989 1.00 93.44 284 LEU A N 1
ATOM 2281 C CA . LEU A 1 284 ? 24.598 -3.203 -18.273 1.00 93.44 284 LEU A CA 1
ATOM 2282 C C . LEU A 1 284 ? 24.880 -4.627 -18.743 1.00 93.44 284 LEU A C 1
ATOM 2284 O O . LEU A 1 284 ? 24.626 -4.937 -19.903 1.00 93.44 284 LEU A O 1
ATOM 2288 N N . ALA A 1 285 ? 25.346 -5.505 -17.851 1.00 94.31 285 ALA A N 1
ATOM 2289 C CA . ALA A 1 285 ? 25.549 -6.912 -18.183 1.00 94.31 285 ALA A CA 1
ATOM 2290 C C . ALA A 1 285 ? 24.237 -7.562 -18.656 1.00 94.31 285 ALA A C 1
ATOM 2292 O O . ALA A 1 285 ? 24.215 -8.239 -19.682 1.00 94.31 285 ALA A O 1
ATOM 2293 N N . LEU A 1 286 ? 23.122 -7.293 -17.971 1.00 91.38 286 LEU A N 1
ATOM 2294 C CA . LEU A 1 286 ? 21.803 -7.782 -18.371 1.00 91.38 286 LEU A CA 1
ATOM 2295 C C . LEU A 1 286 ? 21.351 -7.210 -19.719 1.00 91.38 286 LEU A C 1
ATOM 2297 O O . LEU A 1 286 ? 20.788 -7.956 -20.507 1.00 91.38 286 LEU A O 1
ATOM 2301 N N . CYS A 1 287 ? 21.656 -5.950 -20.040 1.00 89.44 287 CYS A N 1
ATOM 2302 C CA . CYS A 1 287 ? 21.388 -5.392 -21.372 1.00 89.44 287 CYS A CA 1
ATOM 2303 C C . CYS A 1 287 ? 22.204 -6.072 -22.488 1.00 89.44 287 CYS A C 1
ATOM 2305 O O . CYS A 1 287 ? 21.775 -6.051 -23.636 1.00 89.44 287 CYS A O 1
ATOM 2307 N N . VAL A 1 288 ? 23.358 -6.673 -22.176 1.00 90.94 288 VAL A N 1
ATOM 2308 C CA . VAL A 1 288 ? 24.179 -7.425 -23.143 1.00 90.94 288 VAL A CA 1
ATOM 2309 C C . VAL A 1 288 ? 23.657 -8.849 -23.331 1.00 90.94 288 VAL A C 1
ATOM 2311 O O . VAL A 1 288 ? 23.529 -9.306 -24.463 1.00 90.94 288 VAL A O 1
ATOM 2314 N N . PHE A 1 289 ? 23.357 -9.556 -22.238 1.00 91.38 289 PHE A N 1
ATOM 2315 C CA . PHE A 1 289 ? 22.901 -10.951 -22.296 1.00 91.38 289 PHE A CA 1
ATOM 2316 C C . PHE A 1 289 ? 21.414 -11.089 -22.646 1.00 91.38 289 PHE A C 1
ATOM 2318 O O . PHE A 1 289 ? 21.015 -12.079 -23.251 1.00 91.38 289 PHE A O 1
ATOM 2325 N N . PHE A 1 290 ? 20.608 -10.092 -22.281 1.00 89.19 290 PHE A N 1
ATOM 2326 C CA . PHE A 1 290 ? 19.165 -10.029 -22.501 1.00 89.19 290 PHE A CA 1
ATOM 2327 C C . PHE A 1 290 ? 18.797 -8.641 -23.054 1.00 89.19 290 PHE A C 1
ATOM 2329 O O . PHE A 1 290 ? 18.168 -7.834 -22.359 1.00 89.19 290 PHE A O 1
ATOM 2336 N N . PRO A 1 291 ? 19.224 -8.305 -24.284 1.00 88.25 291 PRO A N 1
ATOM 2337 C CA . PRO A 1 291 ? 18.974 -6.991 -24.861 1.00 88.25 291 PRO A CA 1
ATOM 2338 C C . PRO A 1 291 ? 17.478 -6.780 -25.134 1.00 88.25 291 PRO A C 1
ATOM 2340 O O . PRO A 1 291 ? 16.830 -7.667 -25.697 1.00 88.25 291 PRO A O 1
ATOM 2343 N N . PRO A 1 292 ? 16.915 -5.599 -24.811 1.00 84.56 292 PRO A N 1
ATOM 2344 C CA . PRO A 1 292 ? 15.606 -5.223 -25.321 1.00 84.56 292 PRO A CA 1
ATOM 2345 C C . PRO A 1 292 ? 15.598 -5.280 -26.855 1.00 84.56 292 PRO A C 1
ATOM 2347 O O . PRO A 1 292 ? 16.543 -4.828 -27.500 1.00 84.56 292 PRO A O 1
ATOM 2350 N N . GLN A 1 293 ? 14.512 -5.778 -27.450 1.00 84.12 293 GLN A N 1
ATOM 2351 C CA . GLN A 1 293 ? 14.364 -5.879 -28.909 1.00 84.12 293 GLN A CA 1
ATOM 2352 C C . GLN A 1 293 ? 14.405 -4.500 -29.589 1.00 84.12 293 GLN A C 1
ATOM 2354 O O . GLN A 1 293 ? 14.819 -4.376 -30.739 1.00 84.12 293 GLN A O 1
ATOM 2359 N N . SER A 1 294 ? 13.990 -3.447 -28.876 1.00 86.44 294 SER A N 1
ATOM 2360 C CA . SER A 1 294 ? 14.119 -2.069 -29.346 1.00 86.44 294 SER A CA 1
ATOM 2361 C C . SER A 1 294 ? 15.564 -1.590 -29.198 1.00 86.44 294 SER A C 1
ATOM 2363 O O . SER A 1 294 ? 16.033 -1.326 -28.090 1.00 86.44 294 SER A O 1
ATOM 2365 N N . SER A 1 295 ? 16.249 -1.406 -30.328 1.00 87.69 295 SER A N 1
ATOM 2366 C CA . SER A 1 295 ? 17.607 -0.847 -30.377 1.00 87.69 295 SER A CA 1
ATOM 2367 C C . SER A 1 295 ? 17.687 0.556 -29.766 1.00 87.69 295 SER A C 1
ATOM 2369 O O . SER A 1 295 ? 18.658 0.882 -29.085 1.00 87.69 295 SER A O 1
ATOM 2371 N N . THR A 1 296 ? 16.642 1.372 -29.940 1.00 89.00 296 THR A N 1
ATOM 2372 C CA . THR A 1 296 ? 16.522 2.686 -29.296 1.00 89.00 296 THR A CA 1
ATOM 2373 C C . THR A 1 296 ? 16.470 2.555 -27.777 1.00 89.00 296 THR A C 1
ATOM 2375 O O . THR A 1 296 ? 17.229 3.234 -27.088 1.00 89.00 296 THR A O 1
ATOM 2378 N N . LEU A 1 297 ? 15.623 1.665 -27.246 1.00 86.81 297 LEU A N 1
ATOM 2379 C CA . LEU A 1 297 ? 15.518 1.448 -25.801 1.00 86.81 297 LEU A CA 1
ATOM 2380 C C . LEU A 1 297 ? 16.833 0.918 -25.224 1.00 86.81 297 LEU A C 1
ATOM 2382 O O . LEU A 1 297 ? 17.303 1.437 -24.215 1.00 86.81 297 LEU A O 1
ATOM 2386 N N . LEU A 1 298 ? 17.451 -0.062 -25.888 1.00 89.69 298 LEU A N 1
ATOM 2387 C CA . LEU A 1 298 ? 18.752 -0.598 -25.499 1.00 89.69 298 LEU A CA 1
ATOM 2388 C C . LEU A 1 298 ? 19.813 0.509 -25.431 1.00 89.69 298 LEU A C 1
ATOM 2390 O O . LEU A 1 298 ? 20.538 0.591 -24.439 1.00 89.69 298 LEU A O 1
ATOM 2394 N N . SER A 1 299 ? 19.881 1.381 -26.444 1.00 90.62 299 SER A N 1
ATOM 2395 C CA . SER A 1 299 ? 20.822 2.504 -26.463 1.00 90.62 299 SER A CA 1
ATOM 2396 C C . SER A 1 299 ? 20.566 3.468 -25.308 1.00 90.62 299 SER A C 1
ATOM 2398 O O . SER A 1 299 ? 21.498 3.798 -24.584 1.00 90.62 299 SER A O 1
ATOM 2400 N N . VAL A 1 300 ? 19.317 3.897 -25.106 1.00 89.75 300 VAL A N 1
ATOM 2401 C CA . VAL A 1 300 ? 18.954 4.848 -24.042 1.00 89.75 300 VAL A CA 1
ATOM 2402 C C . VAL A 1 300 ? 19.298 4.279 -22.666 1.00 89.75 300 VAL A C 1
ATOM 2404 O O . VAL A 1 300 ? 19.978 4.936 -21.879 1.00 89.75 300 VAL A O 1
ATOM 2407 N N . VAL A 1 301 ? 18.877 3.045 -22.387 1.00 89.88 301 VAL A N 1
ATOM 2408 C CA . VAL A 1 301 ? 19.115 2.379 -21.102 1.00 89.88 301 VAL A CA 1
ATOM 2409 C C . VAL A 1 301 ? 20.615 2.192 -20.860 1.00 89.88 301 VAL A C 1
ATOM 2411 O O . VAL A 1 301 ? 21.113 2.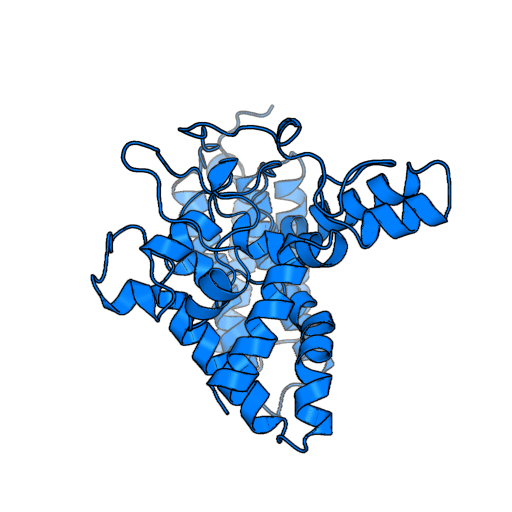539 -19.787 1.00 89.88 301 VAL A O 1
ATOM 2414 N N . SER A 1 302 ? 21.361 1.727 -21.865 1.00 92.38 302 SER A N 1
ATOM 2415 C CA . SER A 1 302 ? 22.814 1.542 -21.755 1.00 92.38 302 SER A CA 1
ATOM 2416 C C . SER A 1 302 ? 23.542 2.862 -21.507 1.00 92.38 302 SER A C 1
ATOM 2418 O O . SER A 1 302 ? 24.420 2.922 -20.646 1.00 92.38 302 SER A O 1
ATOM 2420 N N . THR A 1 303 ? 23.156 3.942 -22.196 1.00 93.69 303 THR A N 1
ATOM 2421 C CA . THR A 1 303 ? 23.722 5.277 -21.968 1.00 93.69 303 THR A CA 1
ATOM 2422 C C . THR A 1 303 ? 23.464 5.754 -20.542 1.00 93.69 303 THR A C 1
ATOM 2424 O O . THR A 1 303 ? 24.407 6.176 -19.879 1.00 93.69 303 THR A O 1
ATOM 2427 N N . VAL A 1 304 ? 22.235 5.626 -20.027 1.00 94.25 304 VAL A N 1
ATOM 2428 C CA . VAL A 1 304 ? 21.899 6.015 -18.644 1.00 94.25 304 VAL A CA 1
ATOM 2429 C C . VAL A 1 304 ? 22.801 5.302 -17.633 1.00 94.25 304 VAL A C 1
ATOM 2431 O O . VAL A 1 304 ? 23.377 5.948 -16.750 1.00 94.25 304 VAL A O 1
ATOM 2434 N N . TYR A 1 305 ? 22.972 3.987 -17.766 1.00 94.50 305 TYR A N 1
ATOM 2435 C CA . TYR A 1 305 ? 23.795 3.210 -16.839 1.00 94.50 305 TYR A CA 1
ATOM 2436 C C . TYR A 1 305 ? 25.300 3.478 -16.986 1.00 94.50 305 TYR A C 1
ATOM 2438 O O . TYR A 1 305 ? 25.989 3.605 -15.973 1.00 94.50 305 TYR A O 1
ATOM 2446 N N . LEU A 1 306 ? 25.819 3.636 -18.208 1.00 94.00 306 LEU A N 1
ATOM 2447 C CA . LEU A 1 306 ? 27.226 3.992 -18.441 1.00 94.00 306 LEU A CA 1
ATOM 2448 C C . LEU A 1 306 ? 27.555 5.380 -17.883 1.00 94.00 306 LEU A C 1
ATOM 2450 O O . LEU A 1 306 ? 28.520 5.529 -17.132 1.00 94.00 306 LEU A O 1
ATOM 2454 N N . SER A 1 307 ? 26.727 6.385 -18.179 1.00 93.06 307 SER A N 1
ATOM 2455 C CA . SER A 1 307 ? 26.880 7.736 -17.629 1.00 93.06 307 SER A CA 1
ATOM 2456 C C . SER A 1 307 ? 26.811 7.736 -16.100 1.00 93.06 307 SER A C 1
ATOM 2458 O O . SER A 1 307 ? 27.531 8.490 -15.449 1.00 93.06 307 SER A O 1
ATOM 2460 N N . SER A 1 308 ? 26.006 6.848 -15.514 1.00 93.31 308 SER A N 1
ATOM 2461 C CA . SER A 1 308 ? 25.923 6.682 -14.062 1.00 93.31 308 SER A CA 1
ATOM 2462 C C . SER A 1 308 ? 27.209 6.133 -13.451 1.00 93.31 308 SER A C 1
ATOM 2464 O O . SER A 1 308 ? 27.647 6.642 -12.423 1.00 93.31 308 SER A O 1
ATOM 2466 N N . LEU A 1 309 ? 27.845 5.137 -14.077 1.00 92.31 309 LEU A N 1
ATOM 2467 C CA . LEU A 1 309 ? 29.129 4.607 -13.603 1.00 92.31 309 LEU A CA 1
ATOM 2468 C C . LEU A 1 309 ? 30.228 5.672 -13.626 1.00 92.31 309 LEU A C 1
ATOM 2470 O O . LEU A 1 309 ? 31.004 5.772 -12.677 1.00 92.31 309 LEU A O 1
ATOM 2474 N N . ILE A 1 310 ? 30.254 6.501 -14.671 1.00 88.88 310 ILE A N 1
ATOM 2475 C CA . ILE A 1 310 ? 31.175 7.640 -14.774 1.00 88.88 310 ILE A CA 1
ATOM 2476 C C . ILE A 1 310 ? 30.909 8.635 -13.637 1.00 88.88 310 ILE A C 1
ATOM 2478 O O . ILE A 1 310 ? 31.837 9.042 -12.939 1.00 88.88 310 ILE A O 1
ATOM 2482 N N . LEU A 1 311 ? 29.643 8.989 -13.404 1.00 88.19 311 LEU A N 1
ATOM 2483 C CA . LEU A 1 311 ? 29.256 9.942 -12.364 1.00 88.19 311 LEU A CA 1
ATOM 2484 C C . LEU A 1 311 ? 29.670 9.470 -10.959 1.00 88.19 311 LEU A C 1
ATOM 2486 O O . LEU A 1 311 ? 30.282 10.231 -10.209 1.00 88.19 311 LEU A O 1
ATOM 2490 N N . TRP A 1 312 ? 29.402 8.205 -10.625 1.00 86.25 312 TRP A N 1
ATOM 2491 C CA . TRP A 1 312 ? 29.777 7.614 -9.336 1.00 86.25 312 TRP A CA 1
ATOM 2492 C C . TRP A 1 312 ? 31.281 7.347 -9.190 1.00 86.25 312 TRP A C 1
ATOM 2494 O O . TRP A 1 312 ? 31.785 7.359 -8.065 1.00 86.25 312 TRP A O 1
ATOM 2504 N N . GLY A 1 313 ? 31.990 7.115 -10.299 1.00 79.38 313 GLY A N 1
ATOM 2505 C CA . GLY A 1 313 ? 33.434 6.882 -10.323 1.00 79.38 313 GLY A CA 1
ATOM 2506 C C . GLY A 1 313 ? 34.275 8.156 -10.225 1.00 79.38 313 GLY A C 1
ATOM 2507 O O . GLY A 1 313 ? 35.341 8.123 -9.616 1.00 79.38 313 GLY A O 1
ATOM 2508 N N . ILE A 1 314 ? 33.806 9.275 -10.790 1.00 73.69 314 ILE A N 1
ATOM 2509 C CA . ILE A 1 314 ? 34.587 10.521 -10.883 1.00 73.69 314 ILE A CA 1
ATOM 2510 C C . ILE A 1 314 ? 34.194 11.531 -9.798 1.00 73.69 314 ILE A C 1
ATOM 2512 O O . ILE A 1 314 ? 35.077 12.156 -9.214 1.00 73.69 314 ILE A O 1
ATOM 2516 N N . VAL A 1 315 ? 32.898 11.715 -9.498 1.00 67.88 315 VAL A N 1
ATOM 2517 C CA . VAL A 1 315 ? 32.457 12.795 -8.590 1.00 67.88 315 VAL A CA 1
ATOM 2518 C C . VAL A 1 315 ? 31.301 12.383 -7.661 1.00 67.88 315 VAL A C 1
ATOM 2520 O O . VAL A 1 315 ? 30.214 12.965 -7.706 1.00 67.88 315 VAL A O 1
ATOM 2523 N N . PRO A 1 316 ? 31.516 11.426 -6.738 1.00 67.12 316 PRO A N 1
ATOM 2524 C CA . PRO A 1 316 ? 30.473 10.997 -5.799 1.00 67.12 316 PRO A CA 1
ATOM 2525 C C . PRO A 1 316 ? 29.946 12.139 -4.904 1.00 67.12 316 PRO A C 1
ATOM 2527 O O . PRO A 1 316 ? 28.784 12.118 -4.499 1.00 67.12 316 PRO A O 1
ATOM 2530 N N . GLY A 1 317 ? 30.764 13.170 -4.647 1.00 64.19 317 GLY A N 1
ATOM 2531 C CA . GLY A 1 317 ? 30.392 14.336 -3.836 1.00 64.19 317 GLY A CA 1
ATOM 2532 C C . GLY A 1 317 ? 29.338 15.270 -4.453 1.00 64.19 317 GLY A C 1
ATOM 2533 O O . GLY A 1 317 ? 28.768 16.078 -3.729 1.00 64.19 317 GLY A O 1
ATOM 2534 N N . LEU A 1 318 ? 29.035 15.165 -5.757 1.00 65.19 318 LEU A N 1
ATOM 2535 C CA . LEU A 1 318 ? 27.954 15.945 -6.394 1.00 65.19 318 LEU A CA 1
ATOM 2536 C C . LEU A 1 318 ? 26.554 15.373 -6.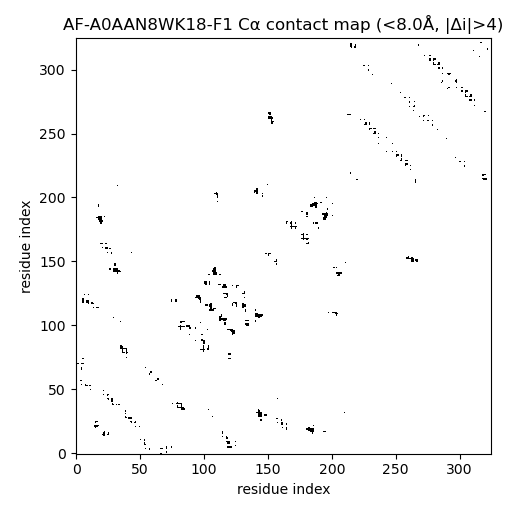107 1.00 65.19 318 LEU A C 1
ATOM 2538 O O . LEU A 1 318 ? 25.556 16.099 -6.134 1.00 65.19 318 LEU A O 1
ATOM 2542 N N . LEU A 1 319 ? 26.474 14.066 -5.846 1.00 66.50 319 LEU A N 1
ATOM 2543 C CA . LEU A 1 319 ? 25.217 13.351 -5.606 1.00 66.50 319 LEU A CA 1
ATOM 2544 C C . LEU A 1 319 ? 24.860 13.296 -4.121 1.00 66.50 319 LEU A C 1
ATOM 2546 O O . LEU A 1 319 ? 23.690 13.382 -3.744 1.00 66.50 319 LEU A O 1
ATOM 2550 N N . ILE A 1 320 ? 25.870 13.164 -3.266 1.00 66.81 320 ILE A N 1
ATOM 2551 C CA . ILE A 1 320 ? 25.700 13.065 -1.821 1.00 66.81 320 ILE A CA 1
ATOM 2552 C C . ILE A 1 320 ? 26.553 14.159 -1.185 1.00 66.81 320 ILE A C 1
ATOM 2554 O O . ILE A 1 320 ? 27.777 14.113 -1.266 1.00 66.81 320 ILE A O 1
ATOM 2558 N N . ASN A 1 321 ? 25.910 15.128 -0.523 1.00 60.69 321 ASN A N 1
ATOM 2559 C CA . ASN A 1 321 ? 26.627 16.070 0.335 1.00 60.69 321 ASN A CA 1
ATOM 2560 C C . ASN A 1 321 ? 27.374 15.259 1.401 1.00 60.69 321 ASN A C 1
ATOM 2562 O O . ASN A 1 321 ? 26.742 14.534 2.174 1.00 60.69 321 ASN A O 1
ATOM 2566 N N . SER A 1 322 ? 28.703 15.365 1.444 1.00 49.41 322 SER A N 1
ATOM 2567 C CA . SER A 1 322 ? 29.529 14.667 2.428 1.00 49.41 322 SER A CA 1
ATOM 2568 C C . SER A 1 322 ? 29.265 15.232 3.828 1.00 49.41 322 SER A C 1
ATOM 2570 O O . SER A 1 322 ? 29.935 16.157 4.281 1.00 49.41 322 SER A O 1
ATOM 2572 N N . LYS A 1 323 ? 28.262 14.697 4.526 1.00 45.88 323 LYS A N 1
ATOM 2573 C CA . LYS A 1 323 ? 28.152 14.820 5.988 1.00 45.88 323 LYS A CA 1
ATOM 2574 C C . LYS A 1 323 ? 28.551 13.544 6.730 1.00 45.88 323 LYS A C 1
ATOM 2576 O O . LYS A 1 323 ? 28.464 13.513 7.947 1.00 45.88 323 LYS A O 1
ATOM 2581 N N . PHE A 1 324 ? 29.038 12.537 6.010 1.00 43.41 324 PHE A N 1
ATOM 2582 C CA . PHE A 1 324 ? 29.602 11.323 6.591 1.00 43.41 324 PHE A CA 1
ATOM 2583 C C . PHE A 1 324 ? 30.987 11.073 5.990 1.00 43.41 324 PHE A C 1
ATOM 2585 O O . PHE A 1 324 ? 31.116 10.390 4.975 1.00 43.41 324 PHE A O 1
ATOM 2592 N N . ASN A 1 325 ? 31.986 11.709 6.605 1.00 36.50 325 ASN A N 1
ATOM 2593 C CA . ASN A 1 325 ? 33.297 11.104 6.834 1.00 36.50 325 ASN A CA 1
ATOM 2594 C C . ASN A 1 325 ? 33.317 10.634 8.284 1.00 36.50 325 ASN A C 1
ATOM 2596 O O . ASN A 1 325 ? 32.814 11.416 9.127 1.00 36.50 325 ASN A O 1
#

InterPro domains:
  IPR006694 Fatty acid hydroxylase [PF04116] (1-131)
  IPR051689 Sterol desaturase/TMEM195-like [PTHR21624] (3-313)
  IPR056853 Alkylglycerol monooxygenase, C-terminal [PF24858] (219-289)

Solvent-accessible surface area (backbone atoms only — not comparable to full-atom values): 17868 Å² total; per-residue (Å²): 107,71,69,61,51,43,51,27,46,25,54,41,43,42,43,26,59,45,15,24,58,43,21,24,37,47,42,46,37,35,54,45,62,66,73,34,51,70,44,54,71,40,68,44,83,67,50,68,82,61,48,60,68,50,43,44,70,47,47,75,72,66,49,60,66,67,57,55,55,52,45,54,56,51,48,49,62,59,38,26,74,24,28,35,72,85,52,70,72,78,62,80,53,60,67,48,32,45,37,24,42,41,42,48,29,38,40,15,31,24,62,85,19,52,85,28,40,44,28,61,58,40,29,42,57,14,62,75,73,72,30,56,51,77,72,60,86,94,61,79,78,33,49,14,45,85,83,68,72,99,68,60,27,60,64,53,53,59,41,56,46,44,53,48,40,52,52,54,18,68,69,36,94,42,74,68,52,18,51,42,38,37,59,25,5,77,60,38,50,96,93,47,52,63,63,20,53,80,87,74,54,70,74,52,70,69,83,77,85,74,84,76,83,84,68,38,72,57,32,52,54,50,49,51,52,53,49,52,50,40,50,53,51,51,62,65,62,69,81,54,101,80,64,55,72,67,56,54,52,51,54,53,50,51,37,55,52,49,56,27,46,52,18,35,56,74,64,57,52,95,57,35,64,60,53,49,50,50,50,33,54,50,51,48,52,42,47,69,80,59,52,56,90,49,64,66,57,40,50,52,51,46,48,54,35,52,56,45,49,50,45,59,72,74,47,51,63,65,49,43,80,83,81,77,128

pLDDT: mean 90.01, std 9.36, range [36.5, 98.81]

Sequence (325 aa):
MVVLVDFGFYWFHRASHEIMILWAIHQVHHTSEDFSLAVGLRHSPLQRLFSWVFYLPLALLGIPSSYMLAHVQFNIVFQCWTHTEAIKTVGPMEYVFNTPAHHRVHHGCNVYCLDKNYGGIFIVWDRLFGTFQAKIPGEEIVYGIVFQPERFSPLYHQVFYVMGALKKAQSMPTWSESLSALVKGPSWTPGSPWTGWSHEKIDIKGPREHVPVTATSVMHCYVIIHFLAALSLTTYLAPTAAIGLTEVFIYSLMVVVTLSCIGILYERPPYARVLEVARCVISLALCVFFPPQSSTLLSVVSTVYLSSLILWGIVPGLLINSKFN

Mean predicted aligned error: 5.72 Å